Protein AF-A0A183C9L5-F1 (afdb_monomer)

Mean predicted aligned error: 11.11 Å

Sequence (267 aa):
MYAIRSLLRNFARQYLGGELELEFSPQDLQRMLLFSTLAERIRAGGAGIPAFYTPTGYATLIQEGGVPSKYSIMENGKIEISSKPKETRTFGSVHYVLEHAIRADYAIIKAWKADNVGNLVFRGTAANFNSPMCKAAKCTIVEVEELVEAGELEPEHIHVPSIYTHRIVYGGKNYRKPFEKLVIRDEYGNTTVDKQLVNNKKDDNGNGANVREVIARRAAMEFEDGIVVQCQRLNAAFQSLALNCSALNRAALNRLPPFGVTRGNLV

Foldseek 3Di:
DVVVVVVVVVVVVCQQLQVAFADPQVPPDAFDDRLVQLLVLLLCLLVVNFKDWDLPQPPHCQQCKFQQRGADNVDGPHRPDIGDHFDWDDDDNGIITMDGHAAEQEAEAEFAEDEPLAFTAHDDCSCRSRLSNLRRHVAYEYEYQYYHYPPPDDPVRGSHDSVSHHHYDHPDNPDDDDDPDDWDADPVGDIPVNVVVVPPDPDPPPDDDDVLLVVLLVVLVVDDPPDDDDCGNDDNVSPVSNVVNNVVVVVVVVPDDPPDPPPDDDD

Secondary structure (DSSP, 8-state):
-HHHHHHHHHHHHHHHTTSS-----STTSSTTS-HHHHHHHHHHHHHT--EEEESTTTTSHHHH---EEEE-SSSTT-EEEEPPP--EEEETTEEEEEEE---EEEEEEEEEEEETT--EE--GGGGTTHHHHHHSEEEEEEEEEEEE-TTSS-GGG-SB-GGG--EEEE--TT-----SS---B-TTS-BTTHHHHTTS---TTS----HHHHHHHHHHTTPPTT----TTSS-HHHHHHHHHHHHHHHHHHTTSPP-----PPP-

InterPro domains:
  IPR004165 Coenzyme A transferase family I [PF01144] (9-169)
  IPR004165 Coenzyme A transferase family I [PTHR13707] (10-230)
  IPR004165 Coenzyme A transferase family I [SM00882] (2-171)
  IPR037171 NagB/RpiA transferase-like [SSF100950] (7-174)

Solvent-accessible surface area (backbone atoms only — not comparable to full-atom values): 15638 Å² total; per-residue (Å²): 109,70,64,63,63,48,48,55,52,50,51,51,50,32,34,66,49,26,78,32,78,44,83,72,62,53,60,83,82,58,85,76,67,26,70,58,55,51,50,46,20,24,35,26,33,39,69,74,37,71,57,50,75,36,58,70,46,50,97,36,53,66,26,66,17,67,43,72,25,22,28,30,68,90,42,86,83,38,72,70,37,58,42,64,58,42,56,70,52,74,60,90,95,44,58,22,26,54,44,61,36,39,66,41,67,64,25,85,31,66,39,39,35,27,32,78,75,32,34,28,32,59,57,80,81,60,32,67,66,37,61,39,39,37,46,12,31,78,37,18,40,33,36,20,61,39,83,43,57,76,79,75,62,56,78,93,64,52,72,40,60,27,92,41,44,70,42,80,42,81,58,49,94,80,69,80,82,80,63,87,75,84,81,52,66,49,98,86,67,53,38,69,64,52,67,59,53,73,74,61,74,79,66,97,72,90,76,71,80,53,69,68,55,57,54,17,50,59,58,22,70,75,63,63,87,92,66,87,76,79,85,68,76,56,62,61,73,52,51,57,47,11,52,52,42,36,54,50,52,52,56,54,59,72,68,50,76,81,82,74,83,77,82,77,82,88,128

Organism: Globodera pallida (NCBI:txid36090)

Structure (mmCIF, N/CA/C/O backbone):
data_AF-A0A183C9L5-F1
#
_entry.id   AF-A0A183C9L5-F1
#
loop_
_atom_site.group_PDB
_atom_site.id
_atom_site.type_symbol
_atom_site.label_atom_id
_atom_site.label_alt_id
_atom_site.label_comp_id
_atom_site.label_asym_id
_atom_site.label_entity_id
_atom_site.label_seq_id
_atom_site.pdbx_PDB_ins_code
_atom_site.Cartn_x
_atom_site.Cartn_y
_atom_site.Cartn_z
_atom_site.occupancy
_atom_site.B_iso_or_equiv
_atom_site.auth_seq_id
_atom_site.auth_comp_id
_atom_site.auth_asym_id
_atom_site.auth_atom_id
_atom_site.pdbx_PDB_model_num
ATOM 1 N N . MET A 1 1 ? 17.038 14.963 12.026 1.00 44.28 1 MET A N 1
ATOM 2 C CA . MET A 1 1 ? 17.367 14.841 10.587 1.00 44.28 1 MET A CA 1
ATOM 3 C C . MET A 1 1 ? 18.446 13.784 10.302 1.00 44.28 1 MET A C 1
ATOM 5 O O . MET A 1 1 ? 18.346 13.114 9.286 1.00 44.28 1 MET A O 1
ATOM 9 N N . TYR A 1 2 ? 19.422 13.554 11.199 1.00 52.84 2 TYR A N 1
ATOM 10 C CA . TYR A 1 2 ? 20.449 12.502 11.043 1.00 52.84 2 TYR A CA 1
ATOM 11 C C . TYR A 1 2 ? 19.918 11.052 11.040 1.00 52.84 2 TYR A C 1
ATOM 13 O O . TYR A 1 2 ? 20.476 10.208 10.344 1.00 52.84 2 TYR A O 1
ATOM 21 N N . ALA A 1 3 ? 18.824 10.766 11.756 1.00 59.59 3 ALA A N 1
ATOM 22 C CA . ALA A 1 3 ? 18.324 9.400 11.953 1.00 59.59 3 ALA A CA 1
ATOM 23 C C . ALA A 1 3 ? 17.883 8.687 10.655 1.00 59.59 3 ALA A C 1
ATOM 25 O O . ALA A 1 3 ? 18.298 7.559 10.416 1.00 59.59 3 ALA A O 1
ATOM 26 N N . ILE A 1 4 ? 17.115 9.346 9.777 1.00 60.94 4 ILE A N 1
ATOM 27 C CA . ILE A 1 4 ? 16.535 8.697 8.580 1.00 60.94 4 ILE A CA 1
ATOM 28 C C . ILE A 1 4 ? 17.605 8.406 7.517 1.00 60.94 4 ILE A C 1
ATOM 30 O O . ILE A 1 4 ? 17.665 7.311 6.966 1.00 60.94 4 ILE A O 1
ATOM 34 N N . ARG A 1 5 ? 18.529 9.347 7.274 1.00 63.53 5 ARG A N 1
ATOM 35 C CA . ARG A 1 5 ? 19.663 9.108 6.359 1.00 63.53 5 ARG A CA 1
ATOM 36 C C . ARG A 1 5 ? 20.628 8.046 6.887 1.00 63.53 5 ARG A C 1
ATOM 38 O O . ARG A 1 5 ? 21.258 7.352 6.098 1.00 63.53 5 ARG A O 1
ATOM 45 N N . SER A 1 6 ? 20.767 7.935 8.209 1.00 70.94 6 SER A N 1
ATOM 46 C CA . SER A 1 6 ? 21.525 6.848 8.834 1.00 70.94 6 SER A CA 1
ATOM 47 C C . SER A 1 6 ? 20.854 5.493 8.592 1.00 70.94 6 SER A C 1
ATOM 49 O O . SER A 1 6 ? 21.527 4.543 8.209 1.00 70.94 6 SER A O 1
ATOM 51 N N . LEU A 1 7 ? 19.523 5.431 8.708 1.00 74.38 7 LEU A N 1
ATOM 52 C CA . LEU A 1 7 ? 18.745 4.215 8.471 1.00 74.38 7 LEU A CA 1
ATOM 53 C C . LEU A 1 7 ? 18.923 3.679 7.045 1.00 74.38 7 LEU A C 1
ATOM 55 O O . LEU A 1 7 ? 19.262 2.514 6.887 1.00 74.38 7 LEU A O 1
ATOM 59 N N . LEU A 1 8 ? 18.773 4.525 6.020 1.00 77.06 8 LEU A N 1
ATOM 60 C CA . LEU A 1 8 ? 18.942 4.103 4.620 1.00 77.06 8 LEU A CA 1
ATOM 61 C C . LEU A 1 8 ? 20.354 3.580 4.333 1.00 77.06 8 LEU A C 1
ATOM 63 O O . LEU A 1 8 ? 20.521 2.602 3.610 1.00 77.06 8 LEU A O 1
ATOM 67 N N . ARG A 1 9 ? 21.378 4.203 4.930 1.00 82.31 9 ARG A N 1
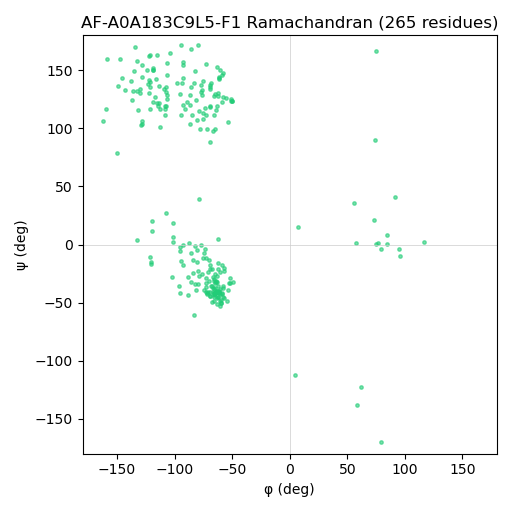ATOM 68 C CA . ARG A 1 9 ? 22.759 3.717 4.821 1.00 82.31 9 ARG A CA 1
ATOM 69 C C . ARG A 1 9 ? 22.946 2.369 5.502 1.00 82.31 9 ARG A C 1
ATOM 71 O O . ARG A 1 9 ? 23.604 1.507 4.936 1.00 82.31 9 ARG A O 1
ATOM 78 N N . ASN A 1 10 ? 22.360 2.179 6.681 1.00 88.56 10 ASN A N 1
ATOM 79 C CA . ASN A 1 10 ? 22.413 0.898 7.379 1.00 88.56 10 ASN A CA 1
ATOM 80 C C . ASN A 1 10 ? 21.676 -0.196 6.607 1.00 88.56 10 ASN A C 1
ATOM 82 O O . ASN A 1 10 ? 22.212 -1.286 6.469 1.00 88.56 10 ASN A O 1
ATOM 86 N N . PHE A 1 11 ? 20.510 0.114 6.044 1.00 87.06 11 PHE A N 1
ATOM 87 C CA . PHE A 1 11 ? 19.747 -0.807 5.210 1.00 87.06 11 PHE A CA 1
ATOM 88 C C . PHE A 1 11 ? 20.549 -1.254 3.981 1.00 87.06 11 PHE A C 1
ATOM 90 O O . PHE A 1 11 ? 20.723 -2.447 3.753 1.00 87.06 11 PHE A O 1
ATOM 97 N N . ALA A 1 12 ? 21.127 -0.300 3.242 1.00 87.69 12 ALA A N 1
ATOM 98 C CA . ALA A 1 12 ? 21.977 -0.605 2.093 1.00 87.69 12 ALA A CA 1
ATOM 99 C C . ALA A 1 12 ? 23.221 -1.413 2.494 1.00 87.69 12 ALA A C 1
ATOM 101 O O . ALA A 1 12 ? 23.577 -2.365 1.806 1.00 87.69 12 ALA A O 1
ATOM 102 N N . ARG A 1 13 ? 23.859 -1.072 3.623 1.00 91.44 13 ARG A N 1
ATOM 103 C CA . ARG A 1 13 ? 25.002 -1.821 4.168 1.00 91.44 13 ARG A CA 1
ATOM 104 C C . ARG A 1 13 ? 24.627 -3.273 4.465 1.00 91.44 13 ARG A C 1
ATOM 106 O O . ARG A 1 13 ? 25.374 -4.164 4.087 1.00 91.44 13 ARG A O 1
ATOM 113 N N . GLN A 1 14 ? 23.497 -3.505 5.131 1.00 91.50 14 GLN A N 1
ATOM 114 C CA . GLN A 1 14 ? 23.038 -4.847 5.499 1.00 91.50 14 GLN A CA 1
ATOM 115 C C . GLN A 1 14 ? 22.679 -5.684 4.274 1.00 91.50 14 GLN A C 1
ATOM 117 O O . GLN A 1 14 ? 23.083 -6.838 4.187 1.00 91.50 14 GLN A O 1
ATOM 122 N N . TYR A 1 15 ? 21.974 -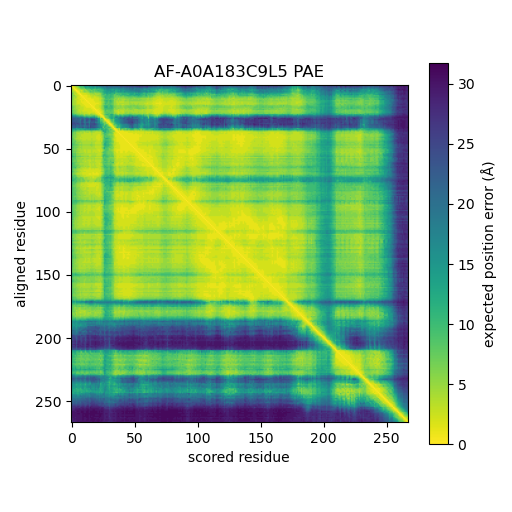5.091 3.311 1.00 90.44 15 TYR A N 1
ATOM 123 C CA . TYR A 1 15 ? 21.620 -5.761 2.065 1.00 90.44 15 TYR A CA 1
ATOM 124 C C . TYR A 1 15 ? 22.864 -6.139 1.246 1.00 90.44 15 TYR A C 1
ATOM 126 O O . TYR A 1 15 ? 23.046 -7.305 0.903 1.00 90.44 15 TYR A O 1
ATOM 134 N N . LEU A 1 16 ? 23.770 -5.184 0.999 1.00 89.19 16 LEU A N 1
ATOM 135 C CA . LEU A 1 16 ? 25.007 -5.436 0.248 1.00 89.19 16 LEU A CA 1
ATOM 136 C C . LEU A 1 16 ? 25.975 -6.370 0.989 1.00 89.19 16 LEU A C 1
ATOM 138 O O . LEU A 1 16 ? 26.749 -7.072 0.349 1.00 89.19 16 LEU A O 1
ATOM 142 N N . GLY A 1 17 ? 25.930 -6.382 2.324 1.00 89.94 17 GLY A N 1
ATOM 143 C CA . GLY A 1 17 ? 26.704 -7.294 3.168 1.00 89.94 17 GLY A CA 1
ATOM 144 C C . GLY A 1 17 ? 26.086 -8.686 3.339 1.00 89.94 17 GLY A C 1
ATOM 145 O O . GLY A 1 17 ? 26.663 -9.505 4.046 1.00 89.94 17 GLY A O 1
ATOM 146 N N . GLY A 1 18 ? 24.916 -8.956 2.749 1.00 90.56 18 GLY A N 1
ATOM 147 C CA . GLY A 1 18 ? 24.235 -10.252 2.846 1.00 90.56 18 GLY A CA 1
ATOM 148 C C . GLY A 1 18 ? 23.509 -10.524 4.172 1.00 90.56 18 GLY A C 1
ATOM 149 O O . GLY A 1 18 ? 22.910 -11.586 4.335 1.00 90.56 18 GLY A O 1
ATOM 150 N N . GLU A 1 19 ? 23.522 -9.572 5.113 1.00 91.56 19 GLU A N 1
ATOM 151 C CA . GLU A 1 19 ? 22.817 -9.655 6.405 1.00 91.56 19 GLU A CA 1
ATOM 152 C C . GLU A 1 19 ? 21.287 -9.585 6.237 1.00 91.56 19 GLU A C 1
ATOM 154 O O . GLU A 1 19 ? 20.546 -9.992 7.131 1.00 91.56 19 GLU A O 1
ATOM 159 N N . LEU A 1 20 ? 20.812 -9.044 5.111 1.00 92.06 20 LEU A N 1
ATOM 160 C CA . LEU A 1 20 ? 19.400 -8.799 4.838 1.00 92.06 20 LEU A CA 1
ATOM 161 C C . LEU A 1 20 ? 18.996 -9.353 3.468 1.00 92.06 20 LEU A C 1
ATOM 163 O O . LEU A 1 20 ? 19.623 -9.042 2.456 1.00 92.06 20 LEU A O 1
ATOM 167 N N . GLU A 1 21 ? 17.906 -10.117 3.444 1.00 89.75 21 GLU A N 1
ATOM 168 C CA . GLU A 1 21 ? 17.193 -10.463 2.215 1.00 89.75 21 GLU A CA 1
ATOM 169 C C . GLU A 1 21 ? 16.192 -9.360 1.863 1.00 89.75 21 GLU A C 1
ATOM 171 O O . GLU A 1 21 ? 15.459 -8.855 2.717 1.00 89.75 21 GLU A O 1
ATOM 176 N N . LEU A 1 22 ? 16.165 -8.992 0.588 1.00 86.38 22 LEU A N 1
ATOM 177 C CA . LEU A 1 22 ? 15.318 -7.959 0.034 1.00 86.38 22 LEU A CA 1
ATOM 178 C C . LEU A 1 22 ? 14.563 -8.509 -1.173 1.00 86.38 22 LEU A C 1
ATOM 180 O O . LEU A 1 22 ? 15.093 -8.627 -2.278 1.00 86.38 22 LEU A O 1
ATOM 184 N N . GLU A 1 23 ? 13.282 -8.811 -0.978 1.00 81.50 23 GLU A N 1
ATOM 185 C CA . GLU A 1 23 ? 12.381 -8.962 -2.112 1.00 81.50 23 GLU A CA 1
ATOM 186 C C . GLU A 1 23 ? 12.053 -7.568 -2.634 1.00 81.50 23 GLU A C 1
ATOM 188 O O . GLU A 1 23 ? 11.286 -6.806 -2.038 1.00 81.50 23 GLU A O 1
ATOM 193 N N . PHE A 1 24 ? 12.610 -7.246 -3.794 1.00 71.12 24 PHE A N 1
ATOM 194 C CA . PHE A 1 24 ? 12.164 -6.093 -4.546 1.00 71.12 24 PHE A CA 1
ATOM 195 C C . PHE A 1 24 ? 10.767 -6.368 -5.096 1.00 71.12 24 PHE A C 1
ATOM 197 O O . PHE A 1 24 ? 10.595 -6.848 -6.215 1.00 71.12 24 PHE A O 1
ATOM 204 N N . SER A 1 25 ? 9.743 -6.044 -4.307 1.00 58.09 25 SER A N 1
ATOM 205 C CA . SER A 1 25 ? 8.387 -5.958 -4.830 1.00 58.09 25 SER A CA 1
ATOM 206 C C . SER A 1 25 ? 8.323 -4.701 -5.686 1.00 58.09 25 SER A C 1
ATOM 208 O O . SER A 1 25 ? 8.198 -3.614 -5.137 1.00 58.09 25 SER A O 1
ATOM 210 N N . PRO A 1 26 ? 8.436 -4.851 -7.006 1.00 51.62 26 PRO A N 1
ATOM 211 C CA . PRO A 1 26 ? 8.866 -3.890 -8.015 1.00 51.62 26 PRO A CA 1
ATOM 212 C C . PRO A 1 26 ? 9.445 -2.490 -7.659 1.00 51.62 26 PRO A C 1
ATOM 214 O O . PRO A 1 26 ? 9.573 -1.660 -8.534 1.00 51.62 26 PRO A O 1
ATOM 217 N N . GLN A 1 27 ? 9.877 -2.143 -6.452 1.00 42.81 27 GLN A N 1
ATOM 218 C CA . GLN A 1 27 ? 10.094 -0.741 -6.075 1.00 42.81 27 GLN A CA 1
ATOM 219 C C . GLN A 1 27 ? 11.421 -0.158 -6.584 1.00 42.81 27 GLN A C 1
ATOM 221 O O . GLN A 1 27 ? 11.507 1.053 -6.796 1.00 42.81 27 GLN A O 1
ATOM 226 N N . ASP A 1 28 ? 12.407 -1.013 -6.872 1.00 42.72 28 ASP A N 1
ATOM 227 C CA . ASP A 1 28 ? 13.805 -0.583 -7.000 1.00 42.72 28 ASP A CA 1
ATOM 228 C C . ASP A 1 28 ? 14.472 -0.833 -8.356 1.00 42.72 28 ASP A C 1
ATOM 230 O O . ASP A 1 28 ? 15.677 -0.613 -8.466 1.00 42.72 28 ASP A O 1
ATOM 234 N N . LEU A 1 29 ? 13.735 -1.194 -9.419 1.00 43.88 29 LEU A N 1
ATOM 235 C CA . LEU A 1 29 ? 14.374 -1.322 -10.742 1.00 43.88 29 LEU A CA 1
ATOM 236 C C . LEU A 1 29 ? 13.836 -0.460 -11.885 1.00 43.88 29 LEU A C 1
ATOM 238 O O . LEU A 1 29 ? 14.535 -0.299 -12.881 1.00 43.88 29 LEU A O 1
ATOM 242 N N . GLN A 1 30 ? 12.697 0.221 -11.740 1.00 42.66 30 GLN A N 1
ATOM 243 C CA . GLN A 1 30 ? 12.391 1.352 -12.621 1.00 42.66 30 GLN A CA 1
ATOM 244 C C . GLN A 1 30 ? 11.341 2.263 -11.995 1.00 42.66 30 GLN A C 1
ATOM 246 O O . GLN A 1 30 ? 10.211 1.873 -11.721 1.00 42.66 30 GLN A O 1
ATOM 251 N N . ARG A 1 31 ? 11.747 3.501 -11.714 1.00 47.69 31 ARG A N 1
ATOM 252 C CA . ARG A 1 31 ? 10.968 4.485 -10.961 1.00 47.69 31 ARG A CA 1
ATOM 253 C C . ARG A 1 31 ? 9.539 4.620 -11.508 1.00 47.69 31 ARG A C 1
ATOM 255 O O . ARG A 1 31 ? 9.335 5.070 -12.630 1.00 47.69 31 ARG A O 1
ATOM 262 N N . MET A 1 32 ? 8.572 4.403 -10.613 1.00 48.34 32 MET A N 1
ATOM 263 C CA . MET A 1 32 ? 7.255 5.058 -10.626 1.00 48.34 32 MET A CA 1
ATOM 264 C C . MET A 1 32 ? 6.085 4.392 -11.379 1.00 48.34 32 MET A C 1
ATOM 266 O O . MET A 1 32 ? 5.246 5.068 -11.972 1.00 48.34 32 MET A O 1
ATOM 270 N N . LEU A 1 33 ? 5.959 3.067 -11.266 1.00 46.41 33 LEU A N 1
ATOM 271 C CA . LEU A 1 33 ? 4.708 2.330 -11.547 1.00 46.41 33 LEU A CA 1
ATOM 272 C C . LEU A 1 33 ? 4.336 1.301 -10.457 1.00 46.41 33 LEU A C 1
ATOM 274 O O . LEU A 1 33 ? 3.369 0.559 -10.584 1.00 46.41 33 LEU A O 1
ATOM 278 N N . LEU A 1 34 ? 5.115 1.247 -9.375 1.00 53.97 34 LEU A N 1
ATOM 279 C CA . LEU A 1 34 ? 5.363 -0.009 -8.662 1.00 53.97 34 LEU A CA 1
ATOM 280 C C . LEU A 1 34 ? 4.910 0.015 -7.189 1.00 53.97 34 LEU A C 1
ATOM 282 O O . LEU A 1 34 ? 4.683 -1.038 -6.595 1.00 53.97 34 LEU A O 1
ATOM 286 N N . PHE A 1 35 ? 4.639 1.208 -6.641 1.00 60.03 35 PHE A N 1
ATOM 287 C CA . PHE A 1 35 ? 3.876 1.364 -5.393 1.00 60.03 35 PHE A CA 1
ATOM 288 C C . PHE A 1 35 ? 2.487 0.722 -5.503 1.00 60.03 35 PHE A C 1
ATOM 290 O O . PHE A 1 35 ? 1.999 0.129 -4.543 1.00 60.03 35 PHE A O 1
ATOM 297 N N . SER A 1 36 ? 1.878 0.809 -6.687 1.00 68.25 36 SER A N 1
ATOM 298 C CA . SER A 1 36 ? 0.546 0.279 -6.958 1.00 68.25 36 SER A CA 1
ATOM 299 C C . SER A 1 36 ? 0.502 -1.245 -6.867 1.00 68.25 36 SER A C 1
ATOM 301 O O . SER A 1 36 ? -0.451 -1.779 -6.315 1.00 68.25 36 SER A O 1
ATOM 303 N N . THR A 1 37 ? 1.540 -1.956 -7.325 1.00 84.94 37 THR A N 1
ATOM 304 C CA . THR A 1 37 ? 1.562 -3.425 -7.264 1.00 84.94 37 THR A CA 1
ATOM 305 C C . THR A 1 37 ? 1.690 -3.931 -5.831 1.00 84.94 37 THR A C 1
ATOM 307 O O . THR A 1 37 ? 0.940 -4.819 -5.447 1.00 84.94 37 THR A O 1
ATOM 310 N N . LEU A 1 38 ? 2.576 -3.356 -5.006 1.00 89.56 38 LEU A N 1
ATOM 311 C CA . LEU A 1 38 ? 2.667 -3.741 -3.591 1.00 89.56 38 LEU A CA 1
ATOM 312 C C . LEU A 1 38 ? 1.356 -3.444 -2.847 1.00 89.56 38 LEU A C 1
ATOM 314 O O . LEU A 1 38 ? 0.860 -4.293 -2.109 1.00 89.56 38 LEU A O 1
ATOM 318 N N . ALA A 1 39 ? 0.778 -2.259 -3.068 1.00 90.75 39 ALA A N 1
ATOM 319 C CA . ALA A 1 39 ? -0.504 -1.891 -2.474 1.00 90.75 39 ALA A CA 1
ATOM 320 C C . ALA A 1 39 ? -1.617 -2.867 -2.884 1.00 90.75 39 ALA A C 1
ATOM 322 O O . ALA A 1 39 ? -2.396 -3.293 -2.032 1.00 90.75 39 ALA A O 1
ATOM 323 N N . GLU A 1 40 ? -1.651 -3.277 -4.154 1.00 94.44 40 GLU A N 1
ATOM 324 C CA . GLU A 1 40 ? -2.650 -4.211 -4.669 1.00 94.44 40 GLU A CA 1
ATOM 325 C C . GLU A 1 40 ? -2.419 -5.646 -4.178 1.00 94.44 40 GLU A C 1
ATOM 327 O O . GLU A 1 40 ? -3.383 -6.312 -3.818 1.00 94.44 40 GLU A O 1
ATOM 332 N N . ARG A 1 41 ? -1.166 -6.108 -4.038 1.00 95.25 41 ARG A N 1
ATOM 333 C CA . ARG A 1 41 ? -0.843 -7.398 -3.394 1.00 95.25 41 ARG A CA 1
ATOM 334 C C . ARG A 1 41 ? -1.374 -7.451 -1.963 1.00 95.25 41 ARG A C 1
ATOM 336 O O . ARG A 1 41 ? -1.991 -8.442 -1.577 1.00 95.25 41 ARG A O 1
ATOM 343 N N . ILE A 1 42 ? -1.181 -6.383 -1.190 1.00 95.81 42 ILE A N 1
ATOM 344 C CA . ILE A 1 42 ? -1.704 -6.275 0.180 1.00 95.81 42 ILE A CA 1
ATOM 345 C C . ILE A 1 42 ? -3.239 -6.232 0.157 1.00 95.81 42 ILE A C 1
ATOM 347 O O . ILE A 1 42 ? -3.894 -6.995 0.867 1.00 95.81 42 ILE A O 1
ATOM 351 N N . ARG A 1 43 ? -3.839 -5.390 -0.697 1.00 96.62 43 ARG A N 1
ATOM 352 C CA . ARG A 1 43 ? -5.301 -5.290 -0.835 1.00 96.62 43 ARG A CA 1
ATOM 353 C C . ARG A 1 43 ? -5.927 -6.639 -1.192 1.00 96.62 43 ARG A C 1
ATOM 355 O O . ARG A 1 43 ? -6.909 -7.032 -0.566 1.00 96.62 43 ARG A O 1
ATOM 362 N N . ALA A 1 44 ? -5.351 -7.353 -2.156 1.00 97.44 44 ALA A N 1
ATOM 363 C CA . ALA A 1 44 ? -5.782 -8.676 -2.587 1.00 97.44 44 ALA A CA 1
ATOM 364 C C . ALA A 1 44 ? -5.755 -9.679 -1.421 1.00 97.44 44 ALA A C 1
ATOM 366 O O . ALA A 1 44 ? -6.737 -10.389 -1.202 1.00 97.44 44 ALA A O 1
ATOM 367 N N . GLY A 1 45 ? -4.703 -9.651 -0.594 1.00 97.44 45 GLY A N 1
ATOM 368 C CA . GLY A 1 45 ? -4.592 -10.496 0.602 1.00 97.44 45 GLY A CA 1
ATOM 369 C C . GLY A 1 45 ? -5.622 -10.192 1.690 1.00 97.44 45 GLY A C 1
ATOM 370 O O . GLY A 1 45 ? -6.045 -11.099 2.413 1.00 97.44 45 GLY A O 1
ATOM 371 N N . GLY A 1 46 ? -6.070 -8.939 1.794 1.00 95.88 46 GLY A N 1
ATOM 372 C CA . GLY A 1 46 ? -7.190 -8.560 2.658 1.00 95.88 46 GLY A CA 1
ATOM 373 C C . GLY A 1 46 ? -8.568 -8.889 2.080 1.00 95.88 46 GLY A C 1
ATOM 374 O O . GLY A 1 46 ? -9.502 -9.130 2.835 1.00 95.88 46 GLY A O 1
ATOM 375 N N . ALA A 1 47 ? -8.687 -8.943 0.752 1.00 97.25 47 ALA A N 1
ATOM 376 C CA . ALA A 1 47 ? -9.935 -9.213 0.037 1.00 97.25 47 ALA A CA 1
ATOM 377 C C . ALA A 1 47 ? -10.164 -10.701 -0.296 1.00 97.25 47 ALA A C 1
ATOM 379 O O . ALA A 1 47 ? -11.168 -11.030 -0.920 1.00 97.25 47 ALA A O 1
ATOM 380 N N . GLY A 1 48 ? -9.240 -11.596 0.070 1.00 96.31 48 GLY A N 1
ATOM 381 C CA . GLY A 1 48 ? -9.335 -13.023 -0.260 1.00 96.31 48 GLY A CA 1
ATOM 382 C C . GLY A 1 48 ? -9.061 -13.346 -1.734 1.00 96.31 48 GLY A C 1
ATOM 383 O O . GLY A 1 48 ? -9.471 -14.397 -2.218 1.00 96.31 48 GLY A O 1
ATOM 384 N N . ILE A 1 49 ? -8.371 -12.460 -2.455 1.00 98.19 49 ILE A N 1
ATOM 385 C CA . ILE A 1 49 ? -7.962 -12.667 -3.848 1.00 98.19 49 ILE A CA 1
ATOM 386 C C . ILE A 1 49 ? -6.538 -13.236 -3.826 1.00 98.19 49 ILE A C 1
ATOM 388 O O . ILE A 1 49 ? -5.626 -12.512 -3.441 1.00 98.19 49 ILE A O 1
ATOM 392 N N . PRO A 1 50 ? -6.299 -14.503 -4.209 1.00 97.62 50 PRO A N 1
ATOM 393 C CA . PRO A 1 50 ? -4.984 -15.132 -4.042 1.00 97.62 50 PRO A CA 1
ATOM 394 C C . PRO A 1 50 ? -3.920 -14.600 -5.013 1.00 97.62 50 PRO A C 1
ATOM 396 O O . PRO A 1 50 ? -2.730 -14.596 -4.688 1.00 97.62 50 PRO A O 1
ATOM 399 N N . ALA A 1 51 ? -4.333 -14.152 -6.199 1.00 97.50 51 ALA A N 1
ATOM 400 C CA . ALA A 1 51 ? -3.460 -13.564 -7.206 1.00 97.50 51 ALA A CA 1
ATOM 401 C C . ALA A 1 51 ? -4.256 -12.694 -8.190 1.00 97.50 51 ALA A C 1
ATOM 403 O O . ALA A 1 51 ? -5.470 -12.857 -8.330 1.00 97.50 51 ALA A O 1
ATOM 404 N N . PHE A 1 52 ? -3.572 -11.783 -8.878 1.00 96.94 52 PHE A N 1
ATOM 405 C CA . PHE A 1 52 ? -4.139 -10.924 -9.919 1.00 96.94 52 PHE A CA 1
ATOM 406 C C . PHE A 1 52 ? -3.097 -10.628 -11.005 1.00 96.94 52 PHE A C 1
ATOM 408 O O . PHE A 1 52 ? -1.897 -10.739 -10.770 1.00 96.94 52 PHE A O 1
ATOM 415 N N . TYR A 1 53 ? -3.551 -10.233 -12.194 1.00 96.00 53 TYR A N 1
ATOM 416 C CA . TYR A 1 53 ? -2.672 -9.830 -13.293 1.00 96.00 53 TYR A CA 1
ATOM 417 C C . TYR A 1 53 ? -2.534 -8.306 -13.359 1.00 96.00 53 TYR A C 1
ATOM 419 O O . TYR A 1 53 ? -3.517 -7.579 -13.225 1.00 96.00 53 TYR A O 1
ATOM 427 N N . THR A 1 54 ? -1.321 -7.817 -13.616 1.00 93.50 54 THR A N 1
ATOM 428 C CA . THR A 1 54 ? -1.019 -6.389 -13.798 1.00 93.50 54 THR A CA 1
ATOM 429 C C . THR A 1 54 ? -0.055 -6.187 -14.972 1.00 93.50 54 THR A C 1
ATOM 431 O O . THR A 1 54 ? 0.857 -6.993 -15.137 1.00 93.50 54 THR A O 1
ATOM 434 N N . PRO A 1 55 ? -0.212 -5.149 -15.816 1.00 91.38 55 PRO A N 1
ATOM 435 C CA . PRO A 1 55 ? 0.745 -4.888 -16.900 1.00 91.38 55 PRO A CA 1
ATOM 436 C C . PRO A 1 55 ? 2.100 -4.410 -16.352 1.00 91.38 55 PRO A C 1
ATOM 438 O O . PRO A 1 55 ? 3.127 -4.423 -17.027 1.00 91.38 55 PRO A O 1
ATOM 441 N N . THR A 1 56 ? 2.098 -3.972 -15.097 1.00 87.06 56 THR A N 1
ATOM 442 C CA . THR A 1 56 ? 3.242 -3.454 -14.374 1.00 87.06 56 THR A CA 1
ATOM 443 C C . THR A 1 56 ? 4.327 -4.521 -14.189 1.00 87.06 56 THR A C 1
ATOM 445 O O . THR A 1 56 ? 4.113 -5.521 -13.512 1.00 87.06 56 THR A O 1
ATOM 448 N N . GLY A 1 57 ? 5.521 -4.267 -14.731 1.00 83.25 57 GLY A N 1
ATOM 449 C CA . GLY A 1 57 ? 6.687 -5.150 -14.605 1.00 83.25 57 GLY A CA 1
ATOM 450 C C . GLY A 1 57 ? 6.883 -6.128 -15.768 1.00 83.25 57 GLY A C 1
ATOM 451 O O . GLY A 1 57 ? 7.906 -6.811 -15.788 1.00 83.25 57 GLY A O 1
ATOM 452 N N . TYR A 1 58 ? 5.971 -6.174 -16.747 1.00 90.88 58 TYR A N 1
ATOM 453 C CA . TYR A 1 58 ? 6.165 -6.953 -17.975 1.00 90.88 58 TYR A CA 1
ATOM 454 C C . TYR A 1 58 ? 7.386 -6.460 -18.768 1.00 90.88 58 TYR A C 1
ATOM 456 O O . TYR A 1 58 ? 7.616 -5.252 -18.835 1.00 90.88 58 TYR A O 1
ATOM 464 N N . ALA A 1 59 ? 8.142 -7.383 -19.374 1.00 89.31 59 ALA A N 1
ATOM 465 C CA . ALA A 1 59 ? 9.382 -7.111 -20.109 1.00 89.31 59 ALA A CA 1
ATOM 466 C C . ALA A 1 59 ? 10.446 -6.369 -19.272 1.00 89.31 59 ALA A C 1
ATOM 468 O O . ALA A 1 59 ? 11.167 -5.500 -19.762 1.00 89.31 59 ALA A O 1
ATOM 469 N N . THR A 1 60 ? 10.514 -6.691 -17.977 1.00 87.38 60 THR A N 1
ATOM 470 C CA . THR A 1 60 ? 11.550 -6.211 -17.052 1.00 87.38 60 THR A CA 1
ATOM 471 C C . THR A 1 60 ? 12.072 -7.370 -16.203 1.00 87.38 60 THR A C 1
ATOM 473 O O . THR A 1 60 ? 11.424 -8.417 -16.123 1.00 87.38 60 THR A O 1
ATOM 476 N N . LEU A 1 61 ? 13.161 -7.157 -15.451 1.00 86.00 61 LEU A N 1
ATOM 477 C CA . LEU A 1 61 ? 13.681 -8.151 -14.495 1.00 86.00 61 LEU A CA 1
ATOM 478 C C . LEU A 1 61 ? 12.670 -8.561 -13.408 1.00 86.00 61 LEU A C 1
ATOM 480 O O . LEU A 1 61 ? 12.832 -9.592 -12.762 1.00 86.00 61 LEU A O 1
ATOM 484 N N . ILE A 1 62 ? 11.609 -7.778 -13.191 1.00 85.50 62 ILE A N 1
ATOM 485 C CA . ILE A 1 62 ? 10.523 -8.162 -12.280 1.00 85.50 62 ILE A CA 1
ATOM 486 C C . ILE A 1 62 ? 9.753 -9.372 -12.814 1.00 85.50 62 ILE A C 1
ATOM 488 O O . ILE A 1 62 ? 9.334 -10.222 -12.031 1.00 85.50 62 ILE A O 1
ATOM 492 N N . GLN A 1 63 ? 9.563 -9.442 -14.131 1.00 90.25 63 GLN A N 1
ATOM 493 C CA . GLN A 1 63 ? 8.896 -10.548 -14.808 1.00 90.25 63 GLN A CA 1
ATOM 494 C C . GLN A 1 63 ? 9.879 -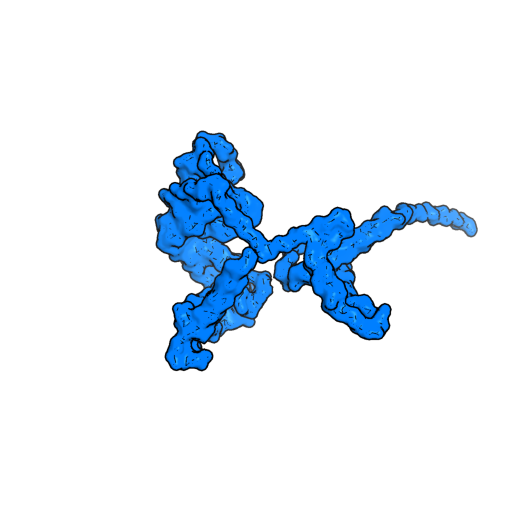11.659 -15.179 1.00 90.25 63 GLN A C 1
ATOM 496 O O . GLN A 1 63 ? 9.564 -12.830 -14.985 1.00 90.25 63 GLN A O 1
ATOM 501 N N . GLU A 1 64 ? 11.054 -11.308 -15.697 1.00 90.19 64 GLU A N 1
ATOM 502 C CA . GLU A 1 64 ? 12.075 -12.276 -16.121 1.00 90.19 64 GLU A CA 1
ATOM 503 C C . GLU A 1 64 ? 12.750 -12.981 -14.935 1.00 90.19 64 GLU A C 1
ATOM 505 O O . GLU A 1 64 ? 13.245 -14.098 -15.073 1.00 90.19 64 GLU A O 1
ATOM 510 N N . GLY A 1 65 ? 12.730 -12.362 -13.752 1.00 88.12 65 GLY A N 1
ATOM 511 C CA . GLY A 1 65 ? 13.477 -12.830 -12.592 1.00 88.12 65 GLY A CA 1
ATOM 512 C C . GLY A 1 65 ? 14.954 -12.435 -12.657 1.00 88.12 65 GLY A C 1
ATOM 513 O O . GLY A 1 65 ? 15.377 -11.619 -13.474 1.00 88.12 65 GLY A O 1
ATOM 514 N N . GLY A 1 66 ? 15.753 -13.000 -11.754 1.00 86.62 66 GLY A N 1
ATOM 515 C CA . GLY A 1 66 ? 17.199 -12.770 -11.707 1.00 86.62 66 GLY A CA 1
ATOM 516 C C . GLY A 1 66 ? 17.633 -11.515 -10.943 1.00 86.62 66 GLY A C 1
ATOM 517 O O . GLY A 1 66 ? 18.832 -11.275 -10.812 1.00 86.62 66 GLY A O 1
ATOM 518 N N . VAL A 1 67 ? 16.700 -10.737 -10.383 1.00 87.69 67 VAL A N 1
ATOM 519 C CA . VAL A 1 67 ? 17.046 -9.616 -9.495 1.00 87.69 67 VAL A CA 1
ATOM 520 C C . VAL A 1 67 ? 17.689 -10.189 -8.229 1.00 87.69 67 VAL A C 1
ATOM 522 O O . VAL A 1 67 ? 17.088 -11.075 -7.620 1.00 87.69 67 VAL A O 1
ATOM 525 N N . PRO A 1 68 ? 18.877 -9.724 -7.803 1.00 89.50 68 PRO A N 1
ATOM 526 C CA . PRO A 1 68 ? 19.472 -10.170 -6.549 1.00 89.50 68 PRO A CA 1
ATOM 527 C C . PRO A 1 68 ? 18.521 -9.863 -5.392 1.00 89.50 68 PRO A C 1
ATOM 529 O O . PRO A 1 68 ? 18.116 -8.721 -5.221 1.00 89.50 68 PRO A O 1
ATOM 532 N N . SER A 1 69 ? 18.134 -10.878 -4.629 1.00 89.44 69 SER A N 1
ATOM 533 C CA . SER A 1 69 ? 17.344 -10.716 -3.406 1.00 89.44 69 SER A CA 1
ATOM 534 C C . SER A 1 69 ? 18.213 -10.839 -2.164 1.00 89.44 69 SER A C 1
ATOM 536 O O . SER A 1 69 ? 17.923 -10.219 -1.150 1.00 89.44 69 SER A O 1
ATOM 538 N N . LYS A 1 70 ? 19.314 -11.589 -2.231 1.00 91.56 70 LYS A N 1
ATOM 539 C CA . LYS A 1 70 ? 20.261 -11.708 -1.122 1.00 91.56 70 LYS A CA 1
ATOM 540 C C . LYS A 1 70 ? 21.674 -11.930 -1.645 1.00 91.56 70 LYS A C 1
ATOM 542 O O . LYS A 1 70 ? 21.876 -12.744 -2.549 1.00 91.56 70 LYS A O 1
ATOM 547 N N . TYR A 1 71 ? 22.638 -11.229 -1.059 1.00 92.62 71 TYR A N 1
ATOM 548 C CA . TYR A 1 71 ? 24.063 -11.467 -1.284 1.00 92.62 71 TYR A CA 1
ATOM 549 C C . TYR A 1 71 ? 24.629 -12.441 -0.245 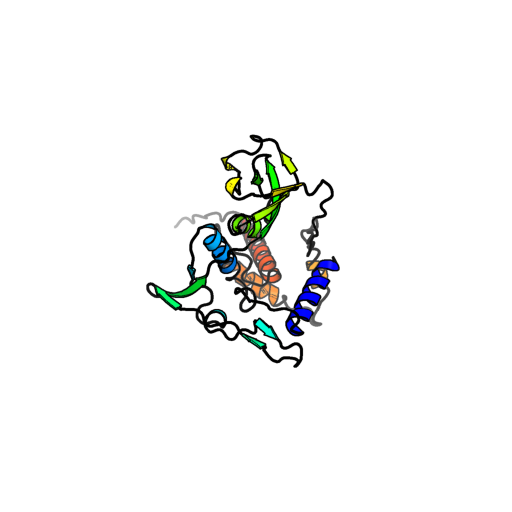1.00 92.62 71 TYR A C 1
ATOM 551 O O . TYR A 1 71 ? 24.109 -12.549 0.862 1.00 92.62 71 TYR A O 1
ATOM 559 N N . SER A 1 72 ? 25.706 -13.136 -0.602 1.00 92.75 72 SER A N 1
ATOM 560 C CA . SER A 1 72 ? 26.446 -13.996 0.317 1.00 92.75 72 SER A CA 1
ATOM 561 C C . SER A 1 72 ? 27.180 -13.162 1.363 1.00 92.75 72 SER A C 1
ATOM 563 O O . SER A 1 72 ? 27.882 -12.207 1.033 1.00 92.75 72 SER A O 1
ATOM 565 N N . ILE A 1 73 ? 27.078 -13.580 2.625 1.00 90.94 73 ILE A N 1
ATOM 566 C CA . ILE A 1 73 ? 27.845 -12.999 3.738 1.00 90.94 73 ILE A CA 1
ATOM 567 C C . ILE A 1 73 ? 29.338 -13.362 3.625 1.00 90.94 73 ILE A C 1
ATOM 569 O O . ILE A 1 73 ? 30.205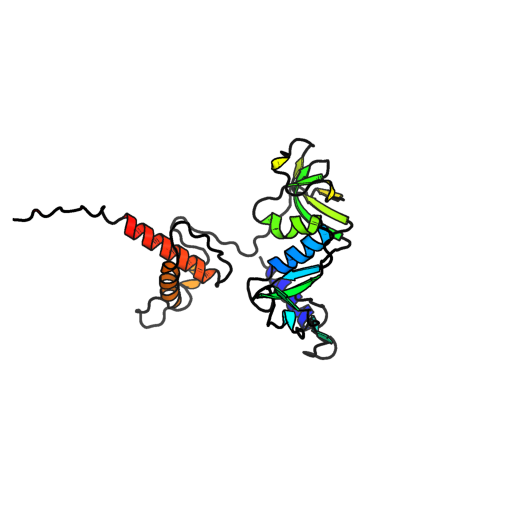 -12.600 4.042 1.00 90.94 73 ILE A O 1
ATOM 573 N N . MET A 1 74 ? 29.646 -14.535 3.062 1.00 88.94 74 MET A N 1
ATOM 574 C CA . MET A 1 74 ? 31.005 -15.096 3.032 1.00 88.94 74 MET A CA 1
ATOM 575 C C . MET A 1 74 ? 31.816 -14.634 1.816 1.00 88.94 74 MET A C 1
ATOM 577 O O . MET A 1 74 ? 33.042 -14.578 1.869 1.00 88.94 74 MET A O 1
ATOM 581 N N . GLU A 1 75 ? 31.141 -14.317 0.711 1.00 89.50 75 GLU A N 1
ATOM 582 C CA . GLU A 1 75 ? 31.764 -13.956 -0.562 1.00 89.50 75 GLU A CA 1
ATOM 583 C C . GLU A 1 75 ? 31.173 -12.640 -1.067 1.00 89.50 75 GLU A C 1
ATOM 585 O O . GLU A 1 75 ? 30.042 -12.590 -1.554 1.00 89.50 75 GLU A O 1
ATOM 590 N N . ASN A 1 76 ? 31.957 -11.566 -0.961 1.00 86.31 76 ASN A N 1
ATOM 591 C CA . ASN A 1 76 ? 31.505 -10.226 -1.314 1.00 86.31 76 ASN A CA 1
ATOM 592 C C . ASN A 1 76 ? 31.035 -10.150 -2.778 1.00 86.31 76 ASN A C 1
ATOM 594 O O . ASN A 1 76 ? 31.765 -10.514 -3.699 1.00 86.31 76 ASN A O 1
ATOM 598 N N . GLY A 1 77 ? 29.819 -9.644 -2.987 1.00 84.88 77 GLY A N 1
ATOM 599 C CA . GLY A 1 77 ? 29.224 -9.453 -4.311 1.00 84.88 77 GLY A CA 1
ATOM 600 C C . GLY A 1 77 ? 28.643 -10.714 -4.961 1.00 84.88 77 GLY A C 1
ATOM 601 O O . GLY A 1 77 ? 28.020 -10.604 -6.018 1.00 84.88 77 GLY A O 1
ATOM 602 N N . LYS A 1 78 ? 28.776 -11.896 -4.345 1.00 92.88 78 LYS A N 1
ATOM 603 C CA . LYS A 1 78 ? 28.127 -13.118 -4.835 1.00 92.88 78 LYS A CA 1
ATOM 604 C C . LYS A 1 78 ? 26.646 -13.114 -4.482 1.00 92.88 78 LYS A C 1
ATOM 606 O O . LYS A 1 78 ? 26.278 -12.877 -3.336 1.00 92.88 78 LYS A O 1
ATOM 611 N N . ILE A 1 79 ? 25.800 -13.402 -5.465 1.00 92.25 79 ILE A N 1
ATOM 612 C CA . ILE A 1 79 ? 24.351 -13.506 -5.279 1.00 92.25 79 ILE A CA 1
ATOM 613 C C . ILE A 1 79 ? 24.032 -14.898 -4.722 1.00 92.25 79 ILE A C 1
ATOM 615 O O . ILE A 1 79 ? 24.428 -15.906 -5.304 1.00 92.25 79 ILE A O 1
ATOM 619 N N . GLU A 1 80 ? 23.340 -14.943 -3.587 1.00 93.19 80 GLU A N 1
ATOM 620 C CA . GLU A 1 80 ? 22.896 -16.173 -2.920 1.00 93.19 80 GLU A CA 1
ATOM 621 C C . GLU A 1 80 ? 21.459 -16.521 -3.320 1.00 93.19 80 GLU A C 1
ATOM 623 O O . GLU A 1 80 ? 21.149 -17.677 -3.598 1.00 93.19 80 GLU A O 1
ATOM 628 N N . ILE A 1 81 ? 20.586 -15.509 -3.389 1.00 92.19 81 ILE A N 1
ATOM 629 C CA . ILE A 1 81 ? 19.177 -15.666 -3.763 1.00 92.19 81 ILE A CA 1
ATOM 630 C C . ILE A 1 81 ? 18.840 -14.650 -4.847 1.00 92.19 81 ILE A C 1
ATOM 632 O O . ILE A 1 81 ? 19.149 -13.464 -4.712 1.00 92.19 81 ILE A O 1
ATOM 636 N N . SER A 1 82 ? 18.162 -15.114 -5.893 1.00 90.75 82 SER A N 1
ATOM 637 C CA . SER A 1 82 ? 17.625 -14.287 -6.973 1.00 90.75 82 SER A CA 1
ATOM 638 C C . SER A 1 82 ? 16.107 -14.411 -7.053 1.00 90.75 82 SER A C 1
ATOM 640 O O . SER A 1 82 ? 15.538 -15.461 -6.740 1.00 90.75 82 SER A O 1
ATOM 642 N N . SER A 1 83 ? 15.452 -13.353 -7.531 1.00 89.81 83 SER A N 1
ATOM 643 C CA . SER A 1 83 ? 14.019 -13.357 -7.795 1.00 89.81 83 SER A CA 1
ATOM 644 C C . SER A 1 83 ? 13.654 -14.397 -8.855 1.00 89.81 83 SER A C 1
ATOM 646 O O . SER A 1 83 ? 14.391 -14.639 -9.816 1.00 89.81 83 SER A O 1
ATOM 648 N N . LYS A 1 84 ? 12.490 -15.022 -8.679 1.00 91.62 84 LYS A N 1
ATOM 649 C CA . LYS A 1 84 ? 11.946 -15.988 -9.637 1.00 91.62 84 LYS A CA 1
ATOM 650 C C . LYS A 1 84 ? 11.230 -15.258 -10.779 1.00 91.62 84 LYS A C 1
ATOM 652 O O . LYS A 1 84 ? 10.658 -14.193 -10.529 1.00 91.62 84 LYS A O 1
ATOM 657 N N . PRO A 1 85 ? 11.214 -15.827 -11.997 1.00 93.75 85 PRO A N 1
ATOM 658 C CA . PRO A 1 85 ? 10.351 -15.332 -13.059 1.00 93.75 85 PRO A CA 1
ATOM 659 C C . PRO A 1 85 ? 8.884 -15.419 -12.638 1.00 93.75 85 PRO A C 1
ATOM 661 O O . PRO A 1 85 ? 8.490 -16.304 -11.871 1.00 93.75 85 PRO A O 1
ATOM 664 N N . LYS A 1 86 ? 8.072 -14.510 -13.168 1.00 93.62 86 LYS A N 1
ATOM 665 C CA . LYS A 1 86 ? 6.632 -14.455 -12.912 1.00 93.62 86 LYS A CA 1
ATOM 666 C C . LYS A 1 86 ? 5.856 -14.931 -14.130 1.00 93.62 86 LYS A C 1
ATOM 668 O O . LYS A 1 86 ? 6.260 -14.706 -15.271 1.00 93.62 86 LYS A O 1
ATOM 673 N N . GLU A 1 87 ? 4.724 -15.581 -13.878 1.00 97.31 87 GLU A N 1
ATOM 674 C CA . GLU A 1 87 ? 3.818 -16.010 -14.940 1.00 97.31 87 GLU A CA 1
ATOM 675 C C . GLU A 1 87 ? 3.294 -14.794 -15.708 1.00 97.31 87 GLU A C 1
ATOM 677 O O . GLU A 1 87 ? 3.031 -13.739 -15.124 1.00 97.31 87 GLU A O 1
ATOM 682 N N . THR A 1 88 ? 3.127 -14.942 -17.020 1.00 97.12 88 THR A N 1
ATOM 683 C CA . THR A 1 88 ? 2.549 -13.899 -17.862 1.00 97.12 88 THR A CA 1
ATOM 684 C C . THR A 1 88 ? 1.341 -14.402 -18.622 1.00 97.12 88 THR A C 1
ATOM 686 O O . THR A 1 88 ? 1.232 -15.582 -18.958 1.00 97.12 88 THR A O 1
ATOM 689 N N . ARG A 1 89 ? 0.419 -13.484 -18.903 1.00 97.94 89 ARG A N 1
ATOM 690 C CA . ARG A 1 89 ? -0.750 -13.754 -19.734 1.00 97.94 89 ARG A CA 1
ATOM 691 C C . ARG A 1 89 ? -1.113 -12.530 -20.553 1.00 97.94 89 ARG A C 1
ATOM 693 O O . ARG A 1 89 ? -1.012 -11.402 -20.075 1.00 97.94 89 ARG A O 1
ATOM 700 N N . THR A 1 90 ? -1.559 -12.762 -21.779 1.00 97.75 90 THR A N 1
ATOM 701 C CA . THR A 1 90 ? -2.050 -11.704 -22.662 1.00 97.75 90 THR A CA 1
ATOM 702 C C . THR A 1 90 ? -3.565 -11.608 -22.560 1.00 97.75 90 THR A C 1
ATOM 704 O O . THR A 1 90 ? -4.264 -12.611 -22.703 1.00 97.75 90 THR A O 1
ATOM 707 N N . PHE A 1 91 ? -4.068 -10.394 -22.349 1.00 97.06 91 PHE A N 1
ATOM 708 C CA . PHE A 1 91 ? -5.488 -10.073 -22.446 1.00 97.06 91 PHE A CA 1
ATOM 709 C C . PHE A 1 91 ? -5.654 -8.976 -23.502 1.00 97.06 91 PHE A C 1
ATOM 711 O O . PHE A 1 91 ? -5.110 -7.879 -23.365 1.00 97.06 91 PHE A O 1
ATOM 718 N N . GLY A 1 92 ? -6.364 -9.282 -24.591 1.00 96.00 92 GLY A N 1
ATOM 719 C CA . GLY A 1 92 ? -6.414 -8.404 -25.763 1.00 96.00 92 GLY A CA 1
ATOM 720 C C . GLY A 1 92 ? -5.025 -8.231 -26.387 1.00 96.00 92 GLY A C 1
ATOM 721 O O . GLY A 1 92 ? -4.383 -9.213 -26.744 1.00 96.00 92 GLY A O 1
ATOM 722 N N . SER A 1 93 ? -4.557 -6.987 -26.497 1.00 95.31 93 SER A N 1
ATOM 723 C CA . SER A 1 93 ? -3.230 -6.640 -27.027 1.00 95.31 93 SER A CA 1
ATOM 724 C C . SER A 1 93 ? -2.196 -6.312 -25.943 1.00 95.31 93 SER A C 1
ATOM 726 O O . SER A 1 93 ? -1.113 -5.829 -26.264 1.00 95.31 93 SER A O 1
ATOM 728 N N . VAL A 1 94 ? -2.533 -6.498 -24.662 1.00 95.44 94 VAL A N 1
ATOM 729 C CA . VAL A 1 94 ? -1.680 -6.105 -23.533 1.00 95.44 94 VAL A CA 1
ATOM 730 C C . VAL A 1 94 ? -1.197 -7.346 -22.792 1.00 95.44 94 VAL A C 1
ATOM 732 O O . VAL A 1 94 ? -1.960 -8.279 -22.532 1.00 95.44 94 VAL A O 1
ATOM 735 N N . HIS A 1 95 ? 0.089 -7.350 -22.453 1.00 95.38 95 HIS A N 1
ATOM 736 C CA . HIS A 1 95 ? 0.717 -8.400 -21.664 1.00 95.38 95 HIS A CA 1
ATOM 737 C C . HIS A 1 95 ? 0.707 -8.039 -20.183 1.00 95.38 95 HIS A C 1
ATOM 739 O O . HIS A 1 95 ? 0.964 -6.895 -19.805 1.00 95.38 95 HIS A O 1
ATOM 745 N N . TYR A 1 96 ? 0.433 -9.035 -19.350 1.00 94.81 96 TYR A N 1
ATOM 746 C CA . TYR A 1 96 ? 0.327 -8.882 -17.911 1.00 94.81 96 TYR A CA 1
ATOM 747 C C . TYR A 1 96 ? 1.206 -9.895 -17.194 1.00 94.81 96 TYR A C 1
ATOM 749 O O . TYR A 1 96 ? 1.463 -10.983 -17.704 1.00 94.81 96 TYR A O 1
ATOM 757 N N . VAL A 1 97 ? 1.608 -9.534 -15.983 1.00 94.25 97 VAL A N 1
ATOM 758 C CA . VAL A 1 97 ? 2.362 -10.344 -15.032 1.00 94.25 97 VAL A CA 1
ATOM 759 C C . VAL A 1 97 ? 1.439 -10.754 -13.891 1.00 94.25 97 VAL A C 1
ATOM 761 O O . VAL A 1 97 ? 0.674 -9.927 -13.392 1.00 94.25 97 VAL A O 1
ATOM 764 N N . LEU A 1 98 ? 1.497 -12.022 -13.490 1.00 95.94 98 LEU A N 1
ATOM 765 C CA . LEU A 1 98 ? 0.786 -12.537 -12.327 1.00 95.94 98 LEU A CA 1
ATOM 766 C C . LEU A 1 98 ? 1.497 -12.104 -11.040 1.00 95.94 98 LEU A C 1
ATOM 768 O O . LEU A 1 98 ? 2.694 -12.333 -10.865 1.00 95.94 98 LEU A O 1
ATOM 772 N N . GLU A 1 99 ? 0.743 -11.520 -10.118 1.00 94.50 99 GLU A N 1
ATOM 773 C CA . GLU A 1 99 ? 1.201 -11.126 -8.790 1.00 94.50 99 GLU A CA 1
ATOM 774 C C . GLU A 1 99 ? 0.363 -11.816 -7.718 1.00 94.50 99 GLU A C 1
ATOM 776 O O . GLU A 1 99 ? -0.866 -11.862 -7.795 1.00 94.50 99 GLU A O 1
ATOM 781 N N . HIS A 1 100 ? 1.034 -12.333 -6.692 1.00 95.56 100 HIS A N 1
ATOM 782 C CA . HIS A 1 100 ? 0.383 -13.011 -5.577 1.00 95.56 100 HIS A CA 1
ATOM 783 C C . HIS A 1 100 ? 0.083 -12.051 -4.435 1.00 95.56 100 HIS A C 1
ATOM 785 O O . HIS A 1 100 ? 0.880 -11.161 -4.112 1.00 95.56 100 HIS A O 1
ATOM 791 N N . ALA A 1 101 ? -1.057 -12.278 -3.791 1.00 96.75 101 ALA A N 1
ATOM 792 C CA . ALA A 1 101 ? -1.445 -11.536 -2.610 1.00 96.75 101 ALA A CA 1
ATOM 793 C C . ALA A 1 101 ? -0.429 -11.668 -1.471 1.00 96.75 101 ALA A C 1
ATOM 795 O O . ALA A 1 101 ? 0.164 -12.723 -1.251 1.00 96.75 101 ALA A O 1
ATOM 796 N N . ILE A 1 102 ? -0.280 -10.584 -0.713 1.00 95.19 102 ILE A N 1
ATOM 797 C CA . ILE A 1 102 ? 0.490 -10.549 0.527 1.00 95.19 102 ILE A CA 1
ATOM 798 C C . ILE A 1 102 ? -0.497 -10.484 1.683 1.00 95.19 102 ILE A C 1
ATOM 800 O O . ILE A 1 102 ? -1.330 -9.580 1.753 1.00 95.19 102 ILE A O 1
ATOM 804 N N . ARG A 1 103 ? -0.363 -11.427 2.613 1.00 96.31 103 ARG A N 1
ATOM 805 C CA . ARG A 1 103 ? -1.066 -11.425 3.893 1.00 96.31 103 ARG A CA 1
ATOM 806 C C . ARG A 1 103 ? -0.062 -11.713 5.001 1.00 96.31 103 ARG A C 1
ATOM 808 O O . ARG A 1 103 ? 0.722 -12.649 4.883 1.00 96.31 103 ARG A O 1
ATOM 815 N N . ALA A 1 104 ? -0.088 -10.911 6.056 1.00 96.94 104 ALA A N 1
ATOM 816 C CA . ALA A 1 104 ? 0.826 -11.032 7.185 1.00 96.94 104 ALA A CA 1
ATOM 817 C C . ALA A 1 104 ? 0.144 -11.667 8.406 1.00 96.94 104 ALA A C 1
ATOM 819 O O . ALA A 1 104 ? -1.084 -11.724 8.512 1.00 96.94 104 ALA A O 1
ATOM 820 N N . ASP A 1 105 ? 0.939 -12.112 9.375 1.00 98.19 105 ASP A N 1
ATOM 821 C CA . ASP A 1 105 ? 0.412 -12.465 10.695 1.00 98.19 105 ASP A CA 1
ATOM 822 C C . ASP A 1 105 ? 0.034 -11.207 11.482 1.00 98.19 105 ASP A C 1
ATOM 824 O O . ASP A 1 105 ? -1.034 -11.153 12.093 1.00 98.19 105 ASP A O 1
ATOM 828 N N . TYR A 1 106 ? 0.865 -10.166 11.391 1.00 98.19 106 TYR A N 1
ATOM 829 C CA . TYR A 1 106 ? 0.673 -8.900 12.086 1.00 98.19 106 TYR A CA 1
ATOM 830 C C . TYR A 1 106 ? 0.760 -7.705 11.136 1.00 98.19 106 TYR A C 1
ATOM 832 O O . TYR A 1 106 ? 1.592 -7.683 10.231 1.00 98.19 106 TYR A O 1
ATOM 840 N N . ALA A 1 107 ? -0.060 -6.686 11.389 1.00 97.94 107 ALA A N 1
ATOM 841 C CA . ALA A 1 107 ? 0.068 -5.357 10.802 1.00 97.94 107 ALA A CA 1
ATOM 842 C C . ALA A 1 107 ? 0.193 -4.312 11.914 1.00 97.94 107 ALA A C 1
ATOM 844 O O . ALA A 1 107 ? -0.607 -4.300 12.850 1.00 97.94 107 ALA A O 1
ATOM 845 N N . ILE A 1 108 ? 1.191 -3.436 11.796 1.00 97.38 108 ILE A N 1
ATOM 846 C CA . ILE A 1 108 ? 1.411 -2.310 12.709 1.00 97.38 108 ILE A CA 1
ATOM 847 C C . ILE A 1 108 ? 1.043 -1.038 11.959 1.00 97.38 108 ILE A C 1
ATOM 849 O O . ILE A 1 108 ? 1.655 -0.712 10.943 1.00 97.38 108 ILE A O 1
ATOM 853 N N . ILE A 1 109 ? 0.025 -0.345 12.453 1.00 97.44 109 ILE A N 1
ATOM 854 C CA . ILE A 1 109 ? -0.653 0.734 11.739 1.00 97.44 109 ILE A CA 1
ATOM 855 C C . ILE A 1 109 ? -0.578 2.017 12.553 1.00 97.44 109 ILE A C 1
ATOM 857 O O . ILE A 1 109 ? -0.762 1.996 13.767 1.00 97.44 109 ILE A O 1
ATOM 861 N N . LYS A 1 110 ? -0.384 3.151 11.875 1.00 95.75 110 LYS A N 1
ATOM 862 C CA . LYS A 1 110 ? -0.537 4.482 12.466 1.00 95.75 110 LYS A CA 1
ATOM 863 C C . LYS A 1 110 ? -1.798 5.158 11.934 1.00 95.75 110 LYS A C 1
ATOM 865 O O . LYS A 1 110 ? -1.902 5.424 10.738 1.00 95.75 110 LYS A O 1
ATOM 870 N N . ALA A 1 111 ? -2.725 5.488 12.827 1.00 96.31 111 ALA A N 1
ATOM 871 C CA . ALA A 1 111 ? -3.926 6.261 12.523 1.00 96.31 111 ALA A CA 1
ATOM 872 C C . ALA A 1 111 ? -3.929 7.614 13.252 1.00 96.31 111 ALA A C 1
ATOM 874 O O . ALA A 1 111 ? -3.156 7.844 14.187 1.00 96.31 111 ALA A O 1
ATOM 875 N N . TRP A 1 112 ? -4.781 8.533 12.788 1.00 95.69 112 TRP A N 1
ATOM 876 C CA . TRP A 1 112 ? -4.969 9.821 13.455 1.00 95.69 112 TRP A CA 1
ATOM 877 C C . TRP A 1 112 ? -5.960 9.669 14.604 1.00 95.69 112 TRP A C 1
ATOM 879 O O . TRP A 1 112 ? -5.567 9.858 15.754 1.00 95.69 112 TRP A O 1
ATOM 889 N N . LYS A 1 113 ? -7.194 9.259 14.300 1.00 95.94 113 LYS A N 1
ATOM 890 C CA . LYS A 1 113 ? -8.224 8.989 15.305 1.00 95.94 113 LYS A CA 1
ATOM 891 C C . LYS A 1 113 ? -8.679 7.541 15.248 1.00 95.94 113 LYS A C 1
ATOM 893 O O . LYS A 1 113 ? -8.698 6.955 14.161 1.00 95.94 113 LYS A O 1
ATOM 898 N N . ALA A 1 114 ? -9.091 7.018 16.393 1.00 97.69 114 ALA A N 1
ATOM 899 C CA . ALA A 1 114 ? -9.981 5.872 16.447 1.00 97.69 114 ALA A CA 1
ATOM 900 C C . ALA A 1 114 ? -11.087 6.092 17.470 1.00 97.69 114 ALA A C 1
ATOM 902 O O . ALA A 1 114 ? -10.858 6.771 18.469 1.00 97.69 114 ALA A O 1
ATOM 903 N N . ASP A 1 115 ? -12.254 5.505 17.230 1.00 97.00 115 ASP A N 1
ATOM 904 C CA . ASP A 1 115 ? -13.271 5.397 18.270 1.00 97.00 115 ASP A CA 1
ATOM 905 C C . ASP A 1 115 ? -13.060 4.153 19.149 1.00 97.00 115 ASP A C 1
ATOM 907 O O . ASP A 1 115 ? -12.276 3.252 18.829 1.00 97.00 115 ASP A O 1
ATOM 911 N N . ASN A 1 116 ? -13.789 4.095 20.263 1.00 94.50 116 ASN A N 1
ATOM 912 C CA . ASN A 1 116 ? -13.730 2.983 21.214 1.00 94.50 116 ASN A CA 1
ATOM 913 C C . ASN A 1 116 ? -14.174 1.626 20.632 1.00 94.50 116 ASN A C 1
ATOM 915 O O . ASN A 1 116 ? -13.869 0.592 21.227 1.00 94.50 116 ASN A O 1
ATOM 919 N N . VAL A 1 117 ? -14.866 1.599 19.484 1.00 95.69 117 VAL A N 1
ATOM 920 C CA . VAL A 1 117 ? -15.270 0.346 18.820 1.00 95.69 117 VAL A CA 1
ATOM 921 C C . VAL A 1 117 ? -14.282 -0.111 17.748 1.00 95.69 117 VAL A C 1
ATOM 923 O O . VAL A 1 117 ? -14.343 -1.268 17.346 1.00 95.69 117 VAL A O 1
ATOM 926 N N . GLY A 1 118 ? -13.351 0.740 17.309 1.00 96.62 118 GLY A N 1
ATOM 927 C CA . GLY A 1 118 ? -12.237 0.372 16.436 1.00 96.62 118 GLY A CA 1
ATOM 928 C C . GLY A 1 118 ? -12.213 1.038 15.060 1.00 96.62 118 GLY A C 1
ATOM 929 O O . GLY A 1 118 ? -11.338 0.713 14.251 1.00 96.62 118 GLY A O 1
ATOM 930 N N . ASN A 1 119 ? -13.156 1.930 14.761 1.00 98.25 119 ASN A N 1
ATOM 931 C CA . ASN A 1 119 ? -13.195 2.649 13.491 1.00 98.25 119 ASN A CA 1
ATOM 932 C C . ASN A 1 119 ? -12.039 3.640 13.419 1.00 98.25 119 ASN A C 1
ATOM 934 O O . ASN A 1 119 ? -11.758 4.330 14.394 1.00 98.25 119 ASN A O 1
ATOM 938 N N . LEU A 1 120 ? -11.377 3.729 12.264 1.00 98.00 120 LEU A N 1
ATOM 939 C CA . LEU A 1 120 ? -10.177 4.548 12.097 1.00 98.00 120 LEU A CA 1
ATOM 940 C C . LEU A 1 120 ? -10.389 5.681 11.098 1.00 98.00 120 LEU A C 1
ATOM 942 O O . LEU A 1 120 ? -10.951 5.491 10.015 1.00 98.00 120 LEU A O 1
ATOM 946 N N . VAL A 1 121 ? -9.788 6.827 11.416 1.00 97.75 121 VAL A N 1
ATOM 947 C CA . VAL A 1 121 ? -9.609 7.955 10.498 1.00 97.75 121 VAL A CA 1
ATOM 948 C C . VAL A 1 121 ? -8.120 8.284 10.389 1.00 97.75 121 VAL A C 1
ATOM 950 O O . VAL A 1 121 ? -7.370 8.311 11.369 1.00 97.75 121 VAL A O 1
ATOM 953 N N . PHE A 1 122 ? -7.677 8.558 9.165 1.00 96.75 122 PHE A N 1
ATOM 954 C CA . PHE A 1 122 ? -6.305 8.958 8.836 1.00 96.75 122 PHE A CA 1
ATOM 955 C C . PHE A 1 122 ? -6.265 10.444 8.483 1.00 96.75 122 PHE A C 1
ATOM 957 O O . PHE A 1 122 ? -7.259 11.005 8.032 1.00 96.75 122 PHE A O 1
ATOM 964 N N . ARG A 1 123 ? -5.103 11.087 8.636 1.00 94.31 123 ARG A N 1
ATOM 965 C CA . ARG A 1 123 ? -4.942 12.521 8.356 1.00 94.31 123 ARG A CA 1
ATOM 966 C C . ARG A 1 123 ? -3.985 12.771 7.194 1.00 94.31 123 ARG A C 1
ATOM 968 O O . ARG A 1 123 ? -2.812 12.405 7.260 1.00 94.31 123 ARG A O 1
ATOM 975 N N . GLY A 1 124 ? -4.472 13.449 6.155 1.00 92.50 124 GLY A N 1
ATOM 976 C CA . GLY A 1 124 ? -3.677 13.808 4.977 1.00 92.50 124 GLY A CA 1
ATOM 977 C C . GLY A 1 124 ? -3.075 12.586 4.275 1.00 92.50 124 GLY A C 1
ATOM 978 O O . GLY A 1 124 ? -3.712 11.544 4.155 1.00 92.50 124 GLY A O 1
ATOM 979 N N . THR A 1 125 ? -1.816 12.686 3.842 1.00 90.81 125 THR A N 1
ATOM 980 C CA . THR A 1 125 ? -1.120 11.610 3.109 1.00 90.81 125 THR A CA 1
ATOM 981 C C . THR A 1 125 ? -0.626 10.460 3.999 1.00 90.81 125 THR A C 1
ATOM 983 O O . THR A 1 125 ? -0.069 9.484 3.492 1.00 90.81 125 THR A O 1
ATOM 986 N N . ALA A 1 126 ? -0.850 10.528 5.319 1.00 89.94 126 ALA A N 1
ATOM 987 C CA . ALA A 1 126 ? -0.467 9.471 6.256 1.00 89.94 126 ALA A CA 1
ATOM 988 C C . ALA A 1 126 ? -1.321 8.194 6.118 1.00 89.94 126 ALA A C 1
ATOM 990 O O . ALA A 1 126 ? -0.934 7.152 6.636 1.00 89.94 126 ALA A O 1
ATOM 991 N N . ALA A 1 127 ? -2.448 8.246 5.397 1.00 90.69 127 ALA A N 1
ATOM 992 C CA . ALA A 1 127 ? -3.297 7.079 5.141 1.00 90.69 127 ALA A CA 1
ATOM 993 C C . ALA A 1 127 ? -2.588 5.970 4.339 1.00 90.69 127 ALA A C 1
ATOM 995 O O . ALA A 1 127 ? -2.828 4.797 4.603 1.00 90.69 127 ALA A O 1
ATOM 996 N N . ASN A 1 128 ? -1.727 6.366 3.389 1.00 90.62 128 ASN A N 1
ATOM 997 C CA . ASN A 1 128 ? -0.903 5.542 2.489 1.00 90.62 128 ASN A CA 1
ATOM 998 C C . ASN A 1 128 ? -1.116 4.006 2.558 1.00 90.62 128 ASN A C 1
ATOM 1000 O O . ASN A 1 128 ? -2.162 3.515 2.141 1.00 90.62 128 ASN A O 1
ATOM 1004 N N . PHE A 1 129 ? -0.133 3.241 3.035 1.00 93.44 129 PHE A N 1
ATOM 1005 C CA . PHE A 1 129 ? -0.205 1.788 3.185 1.00 93.44 129 PHE A CA 1
ATOM 1006 C C . PHE A 1 129 ? -0.955 1.352 4.443 1.00 93.44 129 PHE A C 1
ATOM 1008 O O . PHE A 1 129 ? -1.370 0.198 4.514 1.00 93.44 129 PHE A O 1
ATOM 1015 N N . ASN A 1 130 ? -1.185 2.257 5.399 1.00 96.00 130 ASN A N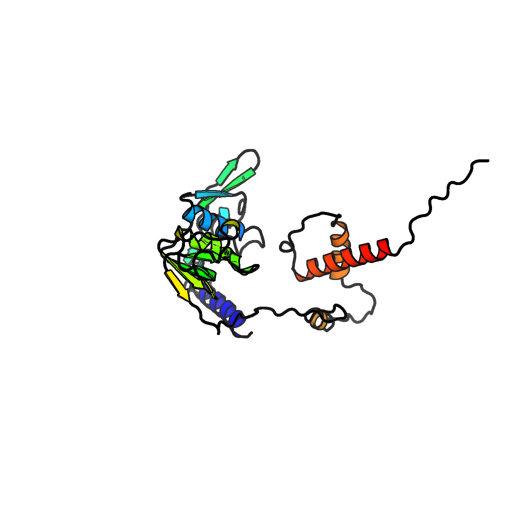 1
ATOM 1016 C CA . ASN A 1 130 ? -1.921 1.950 6.621 1.00 96.00 130 ASN A CA 1
ATOM 1017 C C . ASN A 1 130 ? -3.301 1.341 6.310 1.00 96.00 130 ASN A C 1
ATOM 1019 O O . ASN A 1 130 ? -3.633 0.276 6.821 1.00 96.00 130 ASN A O 1
ATOM 1023 N N . SER A 1 131 ? -4.069 1.954 5.402 1.00 93.31 131 SER A N 1
ATOM 1024 C CA . SER A 1 131 ? -5.419 1.481 5.054 1.00 93.31 131 SER A CA 1
ATOM 1025 C C . SER A 1 131 ? -5.469 0.055 4.466 1.00 93.31 131 SER A C 1
ATOM 1027 O O . SER A 1 131 ? -6.214 -0.774 5.000 1.00 93.31 131 SER A O 1
ATOM 1029 N N . PRO A 1 132 ? -4.709 -0.299 3.406 1.00 94.38 132 PRO A N 1
ATOM 1030 C CA . PRO A 1 132 ? -4.705 -1.674 2.903 1.00 94.38 132 PRO A CA 1
ATOM 1031 C C . PRO A 1 132 ? -4.064 -2.665 3.887 1.00 94.38 132 PRO A C 1
ATOM 1033 O O . PRO A 1 132 ? -4.563 -3.783 4.015 1.00 94.38 132 PRO A O 1
ATOM 1036 N N . MET A 1 133 ? -3.017 -2.274 4.628 1.00 96.94 133 MET A N 1
ATOM 1037 C CA . MET A 1 133 ? -2.358 -3.162 5.596 1.00 96.94 133 MET A CA 1
ATOM 1038 C C . MET A 1 133 ? -3.271 -3.549 6.764 1.00 96.94 133 MET A C 1
ATOM 1040 O O . MET A 1 133 ? -3.195 -4.692 7.210 1.00 96.94 133 MET A O 1
ATOM 1044 N N . CYS A 1 134 ? -4.187 -2.671 7.202 1.00 96.44 134 CYS A N 1
ATOM 1045 C CA . CYS A 1 134 ? -5.195 -3.009 8.219 1.00 96.44 134 CYS A CA 1
ATOM 1046 C C . CYS A 1 134 ? -5.992 -4.275 7.880 1.00 96.44 134 CYS A C 1
ATOM 1048 O O . CYS A 1 134 ? -6.410 -5.005 8.773 1.00 96.44 134 CYS A O 1
ATOM 1050 N N . LYS A 1 135 ? -6.227 -4.514 6.587 1.00 97.00 135 LYS A N 1
ATOM 1051 C CA . LYS A 1 135 ? -7.131 -5.556 6.086 1.00 97.00 135 LYS A CA 1
ATOM 1052 C C . LYS A 1 135 ? -6.400 -6.867 5.795 1.00 97.00 135 LYS A C 1
ATOM 1054 O O . LYS A 1 135 ? -7.027 -7.916 5.681 1.00 97.00 135 LYS A O 1
ATOM 1059 N N . ALA A 1 136 ? -5.076 -6.814 5.672 1.00 97.38 136 ALA A N 1
ATOM 1060 C CA . ALA A 1 136 ? -4.244 -7.890 5.145 1.00 97.38 136 ALA A CA 1
ATOM 1061 C C . ALA A 1 136 ? -3.423 -8.610 6.226 1.00 97.38 136 ALA A C 1
ATOM 1063 O O . ALA A 1 136 ? -2.363 -9.161 5.927 1.00 97.38 136 ALA A O 1
ATOM 1064 N N . ALA A 1 137 ? -3.891 -8.618 7.476 1.00 97.75 137 ALA A N 1
ATOM 1065 C CA . ALA A 1 137 ? -3.229 -9.314 8.575 1.00 97.75 137 ALA A CA 1
ATOM 1066 C C . ALA A 1 137 ? -4.192 -10.164 9.410 1.00 97.75 137 ALA A C 1
ATOM 1068 O O . ALA A 1 137 ? -5.402 -9.934 9.410 1.00 97.75 137 ALA A O 1
ATOM 1069 N N . LYS A 1 138 ? -3.655 -11.163 10.123 1.00 97.62 138 LYS A N 1
ATOM 1070 C CA . LYS A 1 138 ? -4.417 -11.921 11.134 1.00 97.62 138 LYS A CA 1
ATOM 1071 C C . LYS A 1 138 ? -4.661 -11.094 12.399 1.00 97.62 138 LYS A C 1
ATOM 1073 O O . LYS A 1 138 ? -5.689 -11.264 13.037 1.00 97.62 138 LYS A O 1
ATOM 1078 N N . CYS A 1 139 ? -3.720 -10.223 12.762 1.00 97.94 139 CYS A N 1
ATOM 1079 C CA . CYS A 1 139 ? -3.829 -9.315 13.896 1.00 97.94 139 CYS A CA 1
ATOM 1080 C C . CYS A 1 139 ? -3.323 -7.919 13.512 1.00 97.94 139 CYS A C 1
ATOM 1082 O O . CYS A 1 139 ? -2.186 -7.741 13.082 1.00 97.94 139 CYS A O 1
ATOM 1084 N N . THR A 1 140 ? -4.165 -6.912 13.702 1.00 98.38 140 THR A N 1
ATOM 1085 C CA . THR A 1 140 ? -3.890 -5.516 13.348 1.00 98.38 140 THR A CA 1
ATOM 1086 C C . THR A 1 140 ? -3.788 -4.714 14.628 1.00 98.38 140 THR A C 1
ATOM 1088 O O . THR A 1 140 ? -4.763 -4.611 15.377 1.00 98.38 140 THR A O 1
ATOM 1091 N N . ILE A 1 141 ? -2.608 -4.155 14.868 1.00 98.25 141 ILE A N 1
ATOM 1092 C CA . ILE A 1 141 ? -2.298 -3.320 16.021 1.00 98.25 141 ILE A CA 1
ATOM 1093 C C . ILE A 1 141 ? -2.188 -1.886 15.521 1.00 98.25 141 ILE A C 1
ATOM 1095 O O . ILE A 1 141 ? -1.351 -1.579 14.671 1.00 98.25 141 ILE A O 1
ATOM 1099 N N . VAL A 1 142 ? -3.048 -1.015 16.034 1.00 97.75 142 VAL A N 1
ATOM 1100 C CA . VAL A 1 142 ? -3.173 0.363 15.569 1.00 97.75 142 VAL A CA 1
ATOM 1101 C C . VAL A 1 142 ? -2.747 1.314 16.672 1.00 97.75 142 VAL A C 1
ATOM 1103 O O . VAL A 1 142 ? -3.356 1.356 17.736 1.00 97.75 142 VAL A O 1
ATOM 1106 N N . GLU A 1 143 ? -1.718 2.108 16.404 1.00 96.25 143 GLU A N 1
ATOM 1107 C CA . GLU A 1 143 ? -1.369 3.256 17.227 1.00 96.25 143 GLU A CA 1
ATOM 1108 C C . GLU A 1 143 ? -2.170 4.483 16.769 1.00 96.25 143 GLU A C 1
ATOM 1110 O O . GLU A 1 143 ? -2.144 4.847 15.590 1.00 96.25 143 GLU A O 1
ATOM 1115 N N . VAL A 1 144 ? -2.847 5.161 17.697 1.00 95.75 144 VAL A N 1
ATOM 1116 C CA . VAL A 1 144 ? -3.697 6.334 17.409 1.00 95.75 144 VAL A CA 1
ATOM 1117 C C . VAL A 1 144 ? -3.190 7.578 18.131 1.00 95.75 144 VAL A C 1
ATOM 1119 O O . VAL A 1 144 ? -2.556 7.478 19.182 1.00 95.75 144 VAL A O 1
ATOM 1122 N N . GLU A 1 145 ? -3.416 8.758 17.553 1.00 94.88 145 GLU A N 1
ATOM 1123 C CA . GLU A 1 145 ? -3.093 10.039 18.208 1.00 94.88 145 GLU A CA 1
ATOM 1124 C C . GLU A 1 145 ? -4.224 10.513 19.119 1.00 94.88 145 GLU A C 1
ATOM 1126 O O . GLU A 1 145 ? -3.962 11.147 20.137 1.00 94.88 145 GLU A O 1
ATOM 1131 N N . GLU A 1 146 ? -5.465 10.201 18.758 1.00 94.50 146 GLU A N 1
ATOM 1132 C CA . GLU A 1 146 ? -6.669 10.602 19.475 1.00 94.50 146 GLU A CA 1
ATOM 1133 C C . GLU A 1 146 ? -7.614 9.404 19.573 1.00 94.50 146 GLU A C 1
ATOM 1135 O O . GLU A 1 146 ? -7.846 8.709 18.580 1.00 94.50 146 GLU A O 1
ATOM 1140 N N . LEU A 1 147 ? -8.124 9.156 20.777 1.00 95.12 147 LEU A N 1
ATOM 1141 C CA . LEU A 1 147 ? -9.179 8.183 21.023 1.00 95.12 147 LEU A CA 1
ATOM 1142 C C . LEU A 1 147 ? -10.459 8.966 21.314 1.00 95.12 147 LEU A C 1
ATOM 1144 O O 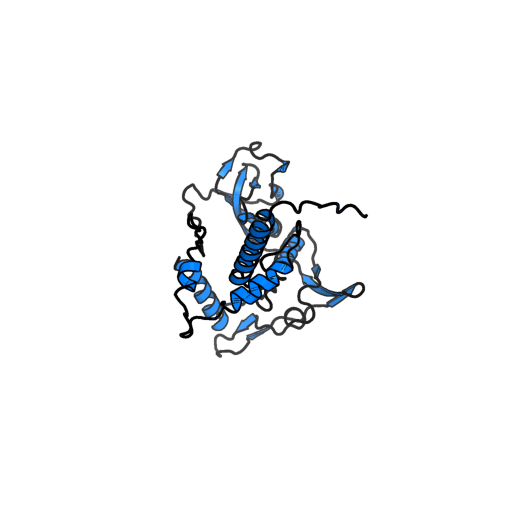. LEU A 1 147 ? -10.423 9.884 22.134 1.00 95.12 147 LEU A O 1
ATOM 1148 N N . VAL A 1 148 ? -11.538 8.634 20.614 1.00 95.88 148 VAL A N 1
ATOM 1149 C CA . VAL A 1 148 ? -12.835 9.314 20.718 1.00 95.88 148 VAL A CA 1
ATOM 1150 C C . VAL A 1 148 ? -13.938 8.335 21.109 1.00 95.88 148 VAL A C 1
ATOM 1152 O O . VAL A 1 148 ? -13.789 7.119 20.963 1.00 95.88 148 VAL A O 1
ATOM 1155 N N . GLU A 1 149 ? -15.062 8.853 21.594 1.00 96.69 149 GLU A N 1
ATOM 1156 C CA . GLU A 1 149 ? -16.216 8.011 21.892 1.00 96.69 149 GLU A CA 1
ATOM 1157 C C . GLU A 1 149 ? -16.921 7.533 20.613 1.00 96.69 149 GLU A C 1
ATOM 1159 O O . GLU A 1 149 ? -16.839 8.140 19.539 1.00 96.69 149 GLU A O 1
ATOM 1164 N N . ALA A 1 150 ? -17.625 6.406 20.720 1.00 95.31 150 ALA A N 1
ATOM 1165 C CA . ALA A 1 150 ? -18.414 5.882 19.611 1.00 95.31 150 ALA A CA 1
ATOM 1166 C C . ALA A 1 150 ? -19.524 6.877 19.225 1.00 95.31 150 ALA A C 1
ATOM 1168 O O . ALA A 1 150 ? -20.276 7.344 20.078 1.00 95.31 150 ALA A O 1
ATOM 1169 N N . GLY A 1 151 ? -19.630 7.179 17.929 1.00 94.00 151 GLY A N 1
ATOM 1170 C CA . GLY A 1 151 ? -20.562 8.176 17.390 1.00 94.00 151 GLY A CA 1
ATOM 1171 C C . GLY A 1 151 ? -19.960 9.570 17.179 1.00 94.00 151 GLY A C 1
ATOM 1172 O O . GLY A 1 151 ? -20.580 10.384 16.503 1.00 94.00 151 GLY A O 1
ATOM 1173 N N . GLU A 1 152 ? -18.747 9.844 17.673 1.00 96.94 152 GLU A N 1
ATOM 1174 C CA . GLU A 1 152 ? -18.030 11.087 17.338 1.00 96.94 152 GLU A CA 1
ATOM 1175 C C . GLU A 1 152 ? -17.426 11.065 15.928 1.00 96.94 152 GLU A C 1
ATOM 1177 O O . GLU A 1 152 ? -17.196 12.113 15.321 1.00 96.94 152 GLU A O 1
ATOM 1182 N N . LEU A 1 153 ? -17.148 9.870 15.399 1.00 97.12 153 LEU A N 1
ATOM 1183 C CA . LEU A 1 153 ? -16.737 9.689 14.013 1.00 97.12 153 LEU A CA 1
ATOM 1184 C C . LEU A 1 153 ? -17.978 9.552 13.133 1.00 97.12 153 LEU A C 1
ATOM 1186 O O . LEU A 1 153 ? -18.765 8.621 13.300 1.00 97.12 153 LEU A O 1
ATOM 1190 N N . GLU A 1 154 ? -18.123 10.466 12.175 1.00 97.06 154 GLU A N 1
ATOM 1191 C CA . GLU A 1 154 ? -19.186 10.399 11.175 1.00 97.06 154 GLU A CA 1
ATOM 1192 C C . GLU A 1 154 ? -19.026 9.128 10.318 1.00 97.06 154 GLU A C 1
ATOM 1194 O O . GLU A 1 154 ? -17.930 8.898 9.788 1.00 97.06 154 GLU A O 1
ATOM 1199 N N . PRO A 1 155 ? -20.075 8.293 10.177 1.00 96.38 155 PRO A N 1
ATOM 1200 C CA . PRO A 1 155 ? -19.984 7.002 9.496 1.00 96.38 155 PRO A CA 1
ATOM 1201 C C . PRO A 1 155 ? -19.412 7.076 8.075 1.00 96.38 155 PRO A C 1
ATOM 1203 O O . PRO A 1 155 ? -18.602 6.236 7.684 1.00 96.38 155 PRO A O 1
ATOM 1206 N N . GLU A 1 156 ? -19.781 8.109 7.321 1.00 96.88 156 GLU A N 1
ATOM 1207 C CA . GLU A 1 156 ? -19.360 8.363 5.941 1.00 96.88 156 GLU A CA 1
ATOM 1208 C C . GLU A 1 156 ? -17.867 8.711 5.829 1.00 96.88 156 GLU A C 1
ATOM 1210 O O . GLU A 1 156 ? -17.263 8.553 4.766 1.00 96.88 156 GLU A O 1
ATOM 1215 N N . HIS A 1 157 ? -17.253 9.153 6.929 1.00 96.00 157 HIS A N 1
ATOM 1216 C CA . HIS A 1 157 ? -15.848 9.550 6.999 1.00 96.00 157 HIS A CA 1
ATOM 1217 C C . HIS A 1 157 ? -14.937 8.476 7.617 1.00 96.00 157 HIS A C 1
ATOM 1219 O O . HIS A 1 157 ? -13.725 8.684 7.737 1.00 96.00 157 HIS A O 1
ATOM 1225 N N . ILE A 1 158 ? -15.475 7.306 7.977 1.00 97.81 158 ILE A N 1
ATOM 1226 C CA . ILE A 1 158 ? -14.675 6.180 8.471 1.00 97.81 158 ILE A CA 1
ATOM 1227 C C . ILE A 1 158 ? -13.830 5.607 7.324 1.00 97.81 158 ILE A C 1
ATOM 1229 O O . ILE A 1 158 ? -14.343 5.078 6.340 1.00 97.81 158 ILE A O 1
ATOM 1233 N N . HIS A 1 159 ? -12.501 5.656 7.463 1.00 97.81 159 HIS A N 1
ATOM 1234 C CA . HIS A 1 159 ? -11.586 5.138 6.439 1.00 97.81 159 HIS A CA 1
ATOM 1235 C C . HIS A 1 159 ? -11.397 3.621 6.530 1.00 97.81 159 HIS A C 1
ATOM 1237 O O . HIS A 1 159 ? -11.270 2.933 5.512 1.00 97.81 159 HIS A O 1
ATOM 1243 N N . VAL A 1 160 ? -11.315 3.096 7.755 1.00 97.75 160 VAL A N 1
ATOM 1244 C CA . VAL A 1 160 ? -11.207 1.659 8.027 1.00 97.75 160 VAL A CA 1
ATOM 1245 C C . VAL A 1 160 ? -12.225 1.306 9.109 1.00 97.75 160 VAL A C 1
ATOM 1247 O O . VAL A 1 160 ? -12.093 1.797 10.230 1.00 97.75 160 VAL A O 1
ATOM 1250 N N . PRO A 1 161 ? -13.227 0.470 8.786 1.00 97.69 161 PRO A N 1
ATOM 1251 C CA . PRO A 1 161 ? -14.194 -0.006 9.766 1.00 97.69 161 PRO A CA 1
ATOM 1252 C C . PRO A 1 161 ? -13.544 -0.853 10.862 1.00 97.69 161 PRO A C 1
ATOM 1254 O O . PRO A 1 161 ? -12.555 -1.551 10.613 1.00 97.69 161 PRO A O 1
ATOM 1257 N N . SER A 1 162 ? -14.163 -0.855 12.041 1.00 97.56 162 SER A N 1
ATOM 1258 C CA . SER A 1 162 ? -13.697 -1.554 13.244 1.00 97.56 162 SER A CA 1
ATOM 1259 C C . SER A 1 162 ? -13.376 -3.034 13.063 1.00 97.56 162 SER A C 1
ATOM 1261 O O . SER A 1 162 ? -12.472 -3.540 13.720 1.00 97.56 162 SER A O 1
ATOM 1263 N N . ILE A 1 163 ? -14.038 -3.721 12.130 1.00 97.62 163 ILE A N 1
ATOM 1264 C CA . ILE A 1 163 ? -13.809 -5.148 11.851 1.00 97.62 163 ILE A CA 1
ATOM 1265 C C . ILE A 1 163 ? -12.354 -5.483 11.476 1.00 97.62 163 ILE A C 1
ATOM 1267 O O . ILE A 1 163 ? -11.922 -6.620 11.639 1.00 97.62 163 ILE A O 1
ATOM 1271 N N . TYR A 1 164 ? -11.584 -4.509 10.983 1.00 97.75 164 TYR A N 1
ATOM 1272 C CA . TYR A 1 164 ? -10.179 -4.698 10.609 1.00 97.75 164 TYR A CA 1
ATOM 1273 C C . TYR A 1 164 ? -9.191 -4.297 11.716 1.00 97.75 164 TYR A C 1
ATOM 1275 O O . TYR A 1 164 ? -7.976 -4.440 11.548 1.00 97.75 164 TYR A O 1
ATOM 1283 N N . THR A 1 165 ? -9.692 -3.798 12.844 1.00 97.00 165 THR A N 1
ATOM 1284 C CA . THR A 1 165 ? -8.898 -3.289 13.959 1.00 97.00 165 THR A CA 1
ATOM 1285 C C . THR A 1 165 ? -8.985 -4.261 15.128 1.00 97.00 165 THR A C 1
ATOM 1287 O O . THR A 1 165 ? -10.025 -4.396 15.760 1.00 97.00 165 THR A O 1
ATOM 1290 N N . HIS A 1 166 ? -7.877 -4.935 15.444 1.00 97.69 166 HIS A N 1
ATOM 1291 C CA . HIS A 1 166 ? -7.870 -5.973 16.479 1.00 97.69 166 HIS A CA 1
ATOM 1292 C C . HIS A 1 166 ? -7.404 -5.444 17.837 1.00 97.69 166 HIS A C 1
ATOM 1294 O O . HIS A 1 166 ? -7.860 -5.906 18.880 1.00 97.69 166 HIS A O 1
ATOM 1300 N N . ARG A 1 167 ? -6.449 -4.507 17.841 1.00 97.31 167 ARG A N 1
ATOM 1301 C CA . ARG A 1 167 ? -5.899 -3.894 19.055 1.00 97.31 167 ARG A CA 1
ATOM 1302 C C . ARG A 1 167 ? -5.617 -2.424 18.801 1.00 97.31 167 ARG A C 1
ATOM 1304 O O . ARG A 1 167 ? -4.973 -2.097 17.806 1.00 97.31 167 ARG A O 1
ATOM 1311 N N . ILE A 1 168 ? -6.039 -1.561 19.719 1.00 96.62 168 ILE A N 1
ATOM 1312 C CA . ILE A 1 168 ? -5.717 -0.133 19.690 1.00 96.62 168 ILE A CA 1
ATOM 1313 C C . ILE A 1 168 ? -4.746 0.181 20.820 1.00 96.62 168 ILE A C 1
ATOM 1315 O O . ILE A 1 168 ? -4.930 -0.244 21.959 1.00 96.62 168 ILE A O 1
ATOM 1319 N N . VAL A 1 169 ? -3.711 0.942 20.486 1.00 94.81 169 VAL A N 1
ATOM 1320 C CA . VAL A 1 169 ? -2.755 1.509 21.428 1.00 94.81 169 VAL A CA 1
ATOM 1321 C C . VAL A 1 169 ? -2.832 3.023 21.310 1.00 94.81 169 VAL A C 1
ATOM 1323 O O . VAL A 1 169 ? -2.634 3.597 20.239 1.00 94.81 169 VAL A O 1
ATOM 1326 N N . TYR A 1 170 ? -3.112 3.693 22.421 1.00 93.44 170 TYR A N 1
ATOM 1327 C CA . TYR A 1 170 ? -3.062 5.146 22.460 1.00 93.44 170 TYR A CA 1
ATOM 1328 C C . TYR A 1 170 ? -1.599 5.608 22.495 1.00 93.44 170 TYR A C 1
ATOM 1330 O O . TYR A 1 170 ? -0.889 5.374 23.472 1.00 93.44 170 TYR A O 1
ATOM 1338 N N . GLY A 1 171 ? -1.143 6.261 21.421 1.00 82.50 171 GLY A N 1
ATOM 1339 C CA . GLY A 1 171 ? 0.252 6.690 21.240 1.00 82.50 171 GLY A CA 1
ATOM 1340 C C . GLY A 1 171 ? 0.666 7.895 22.094 1.00 82.50 171 GLY A C 1
ATOM 1341 O O . GLY A 1 171 ? 1.832 8.292 22.084 1.00 82.50 171 GLY A O 1
ATOM 1342 N N . GLY A 1 172 ? -0.270 8.481 22.847 1.00 72.38 172 GLY A N 1
ATOM 1343 C CA . GLY A 1 172 ? -0.020 9.614 23.732 1.00 72.38 172 GLY A CA 1
ATOM 1344 C C . GLY A 1 172 ? 0.158 10.955 23.008 1.00 72.38 172 GLY A C 1
ATOM 1345 O O . GLY A 1 172 ? 0.366 11.039 21.799 1.00 72.38 172 GLY A O 1
ATOM 1346 N N . LYS A 1 173 ? 0.115 12.048 23.780 1.00 71.69 173 LYS A N 1
ATOM 1347 C CA . LYS A 1 173 ? 0.173 13.429 23.256 1.00 71.69 173 LYS A CA 1
ATOM 1348 C C . LYS A 1 173 ? 1.557 13.855 22.738 1.00 71.69 173 LYS A C 1
ATOM 1350 O O . LYS A 1 173 ? 1.669 14.884 22.081 1.00 71.69 173 LYS A O 1
ATOM 1355 N N . ASN A 1 174 ? 2.605 13.074 23.009 1.00 80.06 174 ASN A N 1
ATOM 1356 C CA . ASN A 1 174 ? 4.002 13.453 22.758 1.00 80.06 174 ASN A CA 1
ATOM 1357 C C . ASN A 1 174 ? 4.602 12.821 21.488 1.00 80.06 174 ASN A C 1
ATOM 1359 O O . ASN A 1 174 ? 5.826 12.767 21.344 1.00 80.06 174 ASN A O 1
ATOM 1363 N N . TYR A 1 175 ? 3.772 12.340 20.556 1.00 82.06 175 TYR A N 1
ATOM 1364 C CA . TYR A 1 175 ? 4.264 11.757 19.309 1.00 82.06 175 TYR A CA 1
ATOM 1365 C C . TYR A 1 175 ? 4.967 12.811 18.441 1.00 82.06 175 TYR A C 1
ATOM 1367 O O . TYR A 1 175 ? 4.348 13.718 17.877 1.00 82.06 175 TYR A O 1
ATOM 1375 N N . ARG A 1 176 ? 6.287 12.682 18.286 1.00 84.12 176 ARG A N 1
ATOM 1376 C CA . ARG A 1 176 ? 7.073 13.561 17.416 1.00 84.12 176 ARG A CA 1
ATOM 1377 C C . ARG A 1 176 ? 7.027 13.042 15.983 1.00 84.12 176 ARG A C 1
ATOM 1379 O O . ARG A 1 176 ? 7.670 12.045 15.683 1.00 84.12 176 ARG A O 1
ATOM 1386 N N . LYS A 1 177 ? 6.360 13.769 15.082 1.00 85.31 177 LYS A N 1
ATOM 1387 C CA . LYS A 1 177 ? 6.359 13.486 13.634 1.00 85.31 177 LYS A CA 1
ATOM 1388 C C . LYS A 1 177 ? 7.638 14.037 12.990 1.00 85.31 177 LYS A C 1
ATOM 1390 O O . LYS A 1 177 ? 7.777 15.259 12.891 1.00 85.31 177 LYS A O 1
ATOM 1395 N N . PRO A 1 178 ? 8.610 13.198 12.588 1.00 86.38 178 PRO A N 1
ATOM 1396 C CA . PRO A 1 178 ? 9.820 13.697 11.956 1.00 86.38 178 PRO A CA 1
ATOM 1397 C C . PRO A 1 178 ? 9.542 14.082 10.499 1.00 86.38 178 PRO A C 1
ATOM 1399 O O . PRO A 1 178 ? 8.923 13.331 9.752 1.00 86.38 178 PRO A O 1
ATOM 1402 N N . PHE A 1 179 ? 10.074 15.223 10.069 1.00 85.12 179 PHE A N 1
ATOM 1403 C CA . PHE A 1 179 ? 10.170 15.555 8.649 1.00 85.12 179 PHE A CA 1
ATOM 1404 C C . PHE A 1 179 ? 11.499 15.032 8.105 1.00 85.12 179 PHE A C 1
ATOM 1406 O O . PHE A 1 179 ? 12.565 15.395 8.611 1.00 85.12 179 PHE A O 1
ATOM 1413 N N . GLU A 1 180 ? 11.452 14.186 7.074 1.00 82.81 180 GLU A N 1
ATOM 1414 C CA . GLU A 1 180 ? 12.664 13.737 6.381 1.00 82.81 180 GLU A CA 1
ATOM 1415 C C . GLU A 1 180 ? 13.323 14.899 5.630 1.00 82.81 180 GLU A C 1
ATOM 1417 O O . GLU A 1 180 ? 14.520 15.161 5.780 1.00 82.81 180 GLU A O 1
ATOM 1422 N N . LYS A 1 181 ? 12.515 15.625 4.853 1.00 81.44 181 LYS A N 1
ATOM 1423 C CA . LYS A 1 181 ? 12.929 16.795 4.088 1.00 81.44 181 LYS A CA 1
ATOM 1424 C C . LYS A 1 181 ? 11.973 17.944 4.380 1.00 81.44 181 LYS A C 1
ATOM 1426 O O . LYS A 1 181 ? 10.859 17.978 3.868 1.00 81.44 181 LYS A O 1
ATOM 1431 N N . LEU A 1 182 ? 12.420 18.883 5.209 1.00 83.31 182 LEU A N 1
ATOM 1432 C CA . LEU A 1 182 ? 11.688 20.117 5.467 1.00 83.31 182 LEU A CA 1
ATOM 1433 C C . LEU A 1 182 ? 11.920 21.086 4.302 1.00 83.31 182 LEU A C 1
ATOM 1435 O O . LEU A 1 182 ? 13.049 21.517 4.065 1.00 83.31 182 LEU A O 1
ATOM 1439 N N . VAL A 1 183 ? 10.858 21.401 3.566 1.00 81.75 183 VAL A N 1
ATOM 1440 C CA . VAL A 1 183 ? 10.874 22.386 2.480 1.00 81.75 183 VAL A CA 1
ATOM 1441 C C . VAL A 1 183 ? 9.999 23.552 2.908 1.00 81.75 183 VAL A C 1
ATOM 1443 O O . VAL A 1 183 ? 8.826 23.359 3.214 1.00 81.75 183 VAL A O 1
ATOM 1446 N N . ILE A 1 184 ? 10.585 24.746 2.956 1.00 84.88 184 ILE A N 1
ATOM 1447 C CA . ILE A 1 184 ? 9.899 25.981 3.343 1.00 84.88 184 ILE A CA 1
ATOM 1448 C C . ILE A 1 184 ? 10.028 26.951 2.177 1.00 84.88 184 ILE A C 1
ATOM 1450 O O . ILE A 1 184 ? 11.088 27.021 1.548 1.00 84.88 184 ILE A O 1
ATOM 1454 N N . ARG A 1 185 ? 8.946 27.674 1.900 1.00 81.06 185 ARG A N 1
ATOM 1455 C CA . ARG A 1 185 ? 8.901 28.772 0.940 1.00 81.06 185 ARG A CA 1
ATOM 1456 C C . ARG A 1 185 ? 8.810 30.083 1.714 1.00 81.06 185 ARG A C 1
ATOM 1458 O O . ARG A 1 185 ? 8.008 30.166 2.640 1.00 81.06 185 ARG A O 1
ATOM 1465 N N . ASP A 1 186 ? 9.651 31.055 1.378 1.00 81.19 186 ASP A N 1
ATOM 1466 C CA . ASP A 1 186 ? 9.559 32.400 1.945 1.00 81.19 186 ASP A CA 1
ATOM 1467 C C . ASP A 1 186 ? 8.457 33.231 1.266 1.00 81.19 186 ASP A C 1
ATOM 1469 O O . ASP A 1 186 ? 7.852 32.811 0.276 1.00 81.19 186 ASP A O 1
ATOM 1473 N N . GLU A 1 187 ? 8.175 34.405 1.830 1.00 76.25 187 GLU A N 1
ATOM 1474 C CA . GLU A 1 187 ? 7.141 35.338 1.359 1.00 76.25 187 GLU A CA 1
ATOM 1475 C C . GLU A 1 187 ? 7.377 35.844 -0.076 1.00 76.25 187 GLU A C 1
ATOM 1477 O O . GLU A 1 187 ? 6.425 36.173 -0.780 1.00 76.25 187 GLU A O 1
ATOM 1482 N N . TYR A 1 188 ? 8.627 35.817 -0.550 1.00 69.00 188 TYR A N 1
ATOM 1483 C CA . TYR A 1 188 ? 9.013 36.170 -1.922 1.00 69.00 188 TYR A CA 1
ATOM 1484 C C . TYR A 1 188 ? 8.931 34.980 -2.883 1.00 69.00 188 TYR A C 1
ATOM 1486 O O . TYR A 1 188 ? 9.231 35.095 -4.070 1.00 69.00 188 TYR A O 1
ATOM 1494 N N . GLY A 1 189 ? 8.514 33.820 -2.380 1.00 64.69 189 GLY A N 1
ATOM 1495 C CA . GLY A 1 189 ? 8.316 32.624 -3.165 1.00 64.69 189 GLY A CA 1
ATOM 1496 C C . GLY A 1 189 ? 9.576 31.790 -3.392 1.00 64.69 189 GLY A C 1
ATOM 1497 O O . GLY A 1 189 ? 9.473 30.813 -4.138 1.00 64.69 189 GLY A O 1
ATOM 1498 N N . ASN A 1 190 ? 10.704 32.102 -2.748 1.00 64.75 190 ASN A N 1
ATOM 1499 C CA . ASN A 1 190 ? 11.929 31.308 -2.836 1.00 64.75 190 ASN A CA 1
ATOM 1500 C C . ASN A 1 190 ? 11.871 30.136 -1.859 1.00 64.75 190 ASN A C 1
ATOM 1502 O O . ASN A 1 190 ? 11.453 30.277 -0.708 1.00 64.75 190 ASN A O 1
ATOM 1506 N N . THR A 1 191 ? 12.331 28.964 -2.283 1.00 63.97 191 THR A N 1
ATOM 1507 C CA . THR A 1 191 ? 12.436 27.808 -1.392 1.00 63.97 191 THR A CA 1
ATOM 1508 C C . THR A 1 191 ? 13.819 27.710 -0.747 1.00 63.97 191 THR A C 1
ATOM 1510 O O . THR A 1 191 ? 14.828 28.175 -1.282 1.00 63.97 191 THR A O 1
ATOM 1513 N N . THR A 1 192 ? 13.909 27.026 0.397 1.00 58.28 192 THR A N 1
ATOM 1514 C CA . THR A 1 192 ? 15.202 26.638 1.002 1.00 58.28 192 THR A CA 1
ATOM 1515 C C . THR A 1 192 ? 16.086 25.807 0.060 1.00 58.28 192 THR A C 1
ATOM 1517 O O . THR A 1 192 ? 17.301 25.754 0.244 1.00 58.28 192 THR A O 1
ATOM 1520 N N . VAL A 1 193 ? 15.490 25.183 -0.960 1.00 55.41 193 VAL A N 1
ATOM 1521 C CA . VAL A 1 193 ? 16.166 24.372 -1.981 1.00 55.41 193 VAL A CA 1
ATOM 1522 C C . VAL A 1 193 ? 16.759 25.251 -3.092 1.00 55.41 193 VAL A C 1
ATOM 1524 O O . VAL A 1 193 ? 17.856 24.961 -3.570 1.00 55.41 193 VAL A O 1
ATOM 1527 N N . ASP A 1 194 ? 16.102 26.361 -3.441 1.00 52.47 194 ASP A N 1
ATOM 1528 C CA . ASP A 1 194 ? 16.580 27.312 -4.456 1.00 52.47 194 ASP A CA 1
ATOM 1529 C C . ASP A 1 194 ? 17.885 27.994 -4.021 1.00 52.47 194 ASP A C 1
ATOM 1531 O O . ASP A 1 194 ? 18.818 28.124 -4.812 1.00 52.47 194 ASP A O 1
ATOM 1535 N N . LYS A 1 195 ? 18.026 28.309 -2.724 1.00 48.84 195 LYS A N 1
ATOM 1536 C CA . LYS A 1 195 ? 19.255 28.902 -2.156 1.00 48.84 195 LYS A CA 1
ATOM 1537 C C . LYS A 1 195 ? 20.487 27.988 -2.273 1.00 48.84 195 LYS A C 1
ATOM 1539 O O . LYS A 1 195 ? 21.605 28.486 -2.344 1.00 48.84 195 LYS A O 1
ATOM 1544 N N . GLN A 1 196 ? 20.309 26.663 -2.325 1.00 45.56 196 GLN A N 1
ATOM 1545 C CA . GLN A 1 196 ? 21.413 25.712 -2.544 1.00 45.56 196 GLN A CA 1
ATOM 1546 C C . GLN A 1 196 ? 21.758 25.513 -4.029 1.00 45.56 196 GLN A C 1
ATOM 1548 O O . GLN A 1 196 ? 22.888 25.142 -4.345 1.00 45.56 196 GLN A O 1
ATOM 1553 N N . LEU A 1 197 ? 20.806 25.752 -4.937 1.00 45.56 197 LEU A N 1
ATOM 1554 C CA . LEU A 1 197 ? 21.003 25.628 -6.384 1.00 45.56 197 LEU A CA 1
ATOM 1555 C C . LEU A 1 197 ? 21.707 26.852 -6.979 1.00 45.56 197 LEU A C 1
ATOM 1557 O O . LEU A 1 197 ? 22.536 26.686 -7.866 1.00 45.56 197 LEU A O 1
ATOM 1561 N N . VAL A 1 198 ? 21.455 28.053 -6.450 1.00 46.62 198 VAL A N 1
ATOM 1562 C CA . VAL A 1 198 ? 22.131 29.294 -6.884 1.00 46.62 198 VAL A CA 1
ATOM 1563 C C . VAL A 1 198 ? 23.638 29.274 -6.568 1.00 46.62 198 VAL A C 1
ATOM 1565 O O . VAL A 1 198 ? 24.425 29.897 -7.276 1.00 46.62 198 VAL A O 1
ATOM 1568 N N . ASN A 1 199 ? 24.064 28.507 -5.559 1.00 41.62 199 ASN A N 1
ATOM 1569 C CA . ASN A 1 199 ? 25.471 28.415 -5.154 1.00 41.62 199 ASN A CA 1
ATOM 1570 C C . ASN A 1 199 ? 26.294 27.374 -5.932 1.00 41.62 199 ASN A C 1
ATOM 1572 O O . ASN A 1 199 ? 27.509 27.329 -5.760 1.00 41.62 199 ASN A O 1
ATOM 1576 N N . ASN A 1 200 ? 25.680 26.547 -6.787 1.00 41.31 200 ASN A N 1
ATOM 1577 C CA . ASN A 1 200 ? 26.400 25.561 -7.595 1.00 41.31 200 ASN A CA 1
ATOM 1578 C C . ASN A 1 200 ? 26.326 25.922 -9.087 1.00 41.31 200 ASN A C 1
ATOM 1580 O O . ASN A 1 200 ? 25.343 25.616 -9.758 1.00 41.31 200 ASN A O 1
ATOM 1584 N N . LYS A 1 201 ? 27.437 26.502 -9.565 1.00 40.25 201 LYS A N 1
ATOM 1585 C CA . LYS A 1 201 ? 27.786 26.902 -10.942 1.00 40.25 201 LYS A CA 1
ATOM 1586 C C . LYS A 1 201 ? 27.080 28.148 -11.494 1.00 40.25 201 LYS A C 1
ATOM 1588 O O . LYS A 1 201 ? 26.081 28.065 -12.201 1.00 40.25 201 LYS A O 1
ATOM 1593 N N . LYS A 1 202 ? 27.714 29.306 -11.276 1.00 39.16 202 LYS A N 1
ATOM 1594 C CA . LYS A 1 202 ? 27.925 30.249 -12.382 1.00 39.16 202 LYS A CA 1
ATOM 1595 C C . LYS A 1 202 ? 29.004 29.619 -13.262 1.00 39.16 202 LYS A C 1
ATOM 1597 O O . LYS A 1 202 ? 30.128 29.473 -12.799 1.00 39.16 202 LYS A O 1
ATOM 1602 N N . ASP A 1 203 ? 28.652 29.184 -14.465 1.00 42.44 203 ASP A N 1
ATOM 1603 C CA . ASP A 1 203 ? 29.667 28.986 -15.498 1.00 42.44 203 ASP A CA 1
ATOM 1604 C C . ASP A 1 203 ? 30.198 30.383 -15.884 1.00 42.44 203 ASP A C 1
ATOM 1606 O O . ASP A 1 203 ? 29.419 31.338 -15.974 1.00 42.44 203 ASP A O 1
ATOM 1610 N N . ASP A 1 204 ? 31.512 30.509 -16.080 1.00 45.94 204 ASP A N 1
ATOM 1611 C CA . ASP A 1 204 ? 32.271 31.774 -16.168 1.00 45.94 204 ASP A CA 1
ATOM 1612 C C . ASP A 1 204 ? 31.901 32.717 -17.336 1.00 45.94 204 ASP A C 1
ATOM 1614 O O . ASP A 1 204 ? 32.512 33.768 -17.495 1.00 45.94 204 ASP A O 1
ATOM 1618 N N . ASN A 1 205 ? 30.875 32.408 -18.133 1.00 43.41 205 ASN A N 1
ATOM 1619 C CA . ASN A 1 205 ? 30.534 33.152 -19.351 1.00 43.41 205 ASN A CA 1
ATOM 1620 C C . ASN A 1 205 ? 29.135 33.784 -19.377 1.00 43.41 205 ASN A C 1
ATOM 1622 O O . ASN A 1 205 ? 28.646 34.101 -20.456 1.00 43.41 205 ASN A O 1
ATOM 1626 N N . GLY A 1 206 ? 28.484 33.998 -18.227 1.00 43.75 206 GLY A N 1
ATOM 1627 C CA . GLY A 1 206 ? 27.413 35.001 -18.055 1.00 43.75 206 GLY A CA 1
ATOM 1628 C C . GLY A 1 206 ? 26.162 34.919 -18.950 1.00 43.75 206 GLY A C 1
ATOM 1629 O O . GLY A 1 206 ? 25.283 35.765 -18.815 1.00 43.75 206 GLY A O 1
ATOM 1630 N N . ASN A 1 207 ? 26.044 33.938 -19.845 1.00 43.50 207 ASN A N 1
ATOM 1631 C CA . ASN A 1 207 ? 25.007 33.907 -20.867 1.00 43.50 207 ASN A CA 1
ATOM 1632 C C . ASN A 1 207 ? 24.641 32.458 -21.213 1.00 43.50 207 ASN A C 1
ATOM 1634 O O . ASN A 1 207 ? 25.080 31.878 -22.201 1.00 43.50 207 ASN A O 1
ATOM 1638 N N . GLY A 1 208 ? 23.838 31.851 -20.348 1.00 42.50 208 GLY A N 1
ATOM 1639 C CA . GLY A 1 208 ? 23.241 30.547 -20.587 1.00 42.50 208 GLY A CA 1
ATOM 1640 C C . GLY A 1 208 ? 22.071 30.375 -19.641 1.00 42.50 208 GLY A C 1
ATOM 1641 O O . GLY A 1 208 ? 22.272 30.178 -18.445 1.00 42.50 208 GLY A O 1
ATOM 1642 N N . ALA A 1 209 ? 20.842 30.465 -20.156 1.00 51.56 209 ALA A N 1
ATOM 1643 C CA . ALA A 1 209 ? 19.697 29.952 -19.416 1.00 51.56 209 ALA A CA 1
ATOM 1644 C C . ALA A 1 209 ? 20.039 28.513 -19.005 1.00 51.56 209 ALA A C 1
ATOM 1646 O O . ALA A 1 209 ? 20.445 27.711 -19.849 1.00 51.56 209 ALA A O 1
ATOM 1647 N N . ASN A 1 210 ? 19.952 28.210 -17.709 1.00 70.56 210 ASN A N 1
ATOM 1648 C CA . ASN A 1 210 ? 20.319 26.904 -17.174 1.00 70.56 210 ASN A CA 1
ATOM 1649 C C . ASN A 1 210 ? 19.589 25.838 -18.007 1.00 70.56 210 ASN A C 1
ATOM 1651 O O . ASN A 1 210 ? 18.370 25.908 -18.129 1.00 70.56 210 ASN A O 1
ATOM 1655 N N . VAL A 1 211 ? 20.296 24.880 -18.620 1.00 76.00 211 VAL A N 1
ATOM 1656 C CA . VAL A 1 211 ? 19.701 23.880 -19.538 1.00 76.00 211 VAL A CA 1
ATOM 1657 C C . VAL A 1 211 ? 18.454 23.221 -18.927 1.00 76.00 211 VAL A C 1
ATOM 1659 O O . VAL A 1 211 ? 17.479 22.942 -19.622 1.00 76.00 21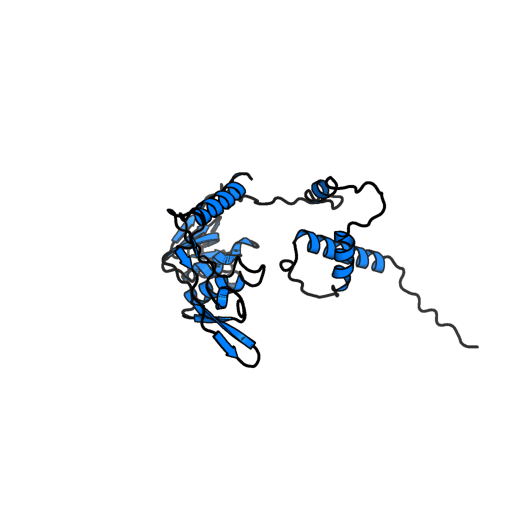1 VAL A O 1
ATOM 1662 N N . ARG A 1 212 ? 18.429 23.055 -17.597 1.00 67.94 212 ARG A N 1
ATOM 1663 C CA . ARG A 1 212 ? 17.261 22.563 -16.849 1.00 67.94 212 ARG A CA 1
ATOM 1664 C C . ARG A 1 212 ? 16.029 23.458 -16.975 1.00 67.94 212 ARG A C 1
ATOM 1666 O O . ARG A 1 212 ? 14.924 22.942 -17.075 1.00 67.94 212 ARG A O 1
ATOM 1673 N N . GLU A 1 213 ? 16.209 24.771 -16.960 1.00 74.00 213 GLU A N 1
ATOM 1674 C CA . GLU A 1 213 ? 15.139 25.754 -17.104 1.00 74.00 213 GLU A CA 1
ATOM 1675 C C . GLU A 1 213 ? 14.561 25.754 -18.519 1.00 74.00 213 GLU A C 1
ATOM 1677 O O . GLU A 1 213 ? 13.344 25.778 -18.678 1.00 74.00 213 GLU A O 1
ATOM 1682 N N . VAL A 1 214 ? 15.406 25.647 -19.548 1.00 79.62 214 VAL A N 1
ATOM 1683 C CA . VAL A 1 214 ? 14.947 25.557 -20.945 1.00 79.62 214 VAL A CA 1
ATOM 1684 C C . VAL A 1 214 ? 14.066 24.324 -21.144 1.00 79.62 214 VAL A C 1
ATOM 1686 O O . VAL A 1 214 ? 12.949 24.428 -21.653 1.00 79.62 214 VAL A O 1
ATOM 1689 N N . ILE A 1 215 ? 14.530 23.161 -20.677 1.00 79.50 215 ILE A N 1
ATOM 1690 C CA . ILE A 1 215 ? 13.760 21.916 -20.763 1.00 79.50 215 ILE A CA 1
ATOM 1691 C C . ILE A 1 215 ? 12.464 22.047 -19.939 1.00 79.50 215 ILE A C 1
ATOM 1693 O O . ILE A 1 215 ? 11.404 21.628 -20.403 1.00 79.50 215 ILE A O 1
ATOM 1697 N N . ALA A 1 216 ? 12.506 22.674 -18.756 1.00 79.50 216 ALA A N 1
ATOM 1698 C CA . ALA A 1 216 ? 11.326 22.856 -17.907 1.00 79.50 216 ALA A CA 1
ATOM 1699 C C . ALA A 1 216 ? 10.277 23.762 -18.562 1.00 79.50 216 ALA A C 1
ATOM 1701 O O . ALA A 1 216 ? 9.094 23.426 -18.552 1.00 79.50 216 ALA A O 1
ATOM 1702 N N . ARG A 1 217 ? 10.699 24.864 -19.192 1.00 79.69 217 ARG A N 1
ATOM 1703 C CA . ARG A 1 217 ? 9.815 25.754 -19.958 1.00 79.69 217 ARG A CA 1
ATOM 1704 C C . ARG A 1 217 ? 9.190 25.040 -21.153 1.00 79.69 217 ARG A C 1
ATOM 1706 O O . ARG A 1 217 ? 8.004 25.221 -21.402 1.00 79.69 217 ARG A O 1
ATOM 1713 N N . ARG A 1 218 ? 9.946 24.195 -21.864 1.00 85.56 218 ARG A N 1
ATOM 1714 C CA . ARG A 1 218 ? 9.396 23.394 -22.969 1.00 85.56 218 ARG A CA 1
ATOM 1715 C C . ARG A 1 218 ? 8.376 22.373 -22.472 1.00 85.56 218 ARG A C 1
ATOM 1717 O O . ARG A 1 218 ? 7.309 22.269 -23.068 1.00 85.56 218 ARG A O 1
ATOM 1724 N N . ALA A 1 219 ? 8.682 21.655 -21.393 1.00 84.38 219 ALA A N 1
ATOM 1725 C CA . ALA A 1 219 ? 7.759 20.700 -20.781 1.00 84.38 219 ALA A CA 1
ATOM 1726 C C . ALA A 1 219 ? 6.490 21.385 -20.249 1.00 84.38 219 ALA A C 1
ATOM 1728 O O . ALA A 1 219 ? 5.411 20.811 -20.313 1.00 84.38 219 ALA A O 1
ATOM 1729 N N . ALA A 1 220 ? 6.600 22.632 -19.781 1.00 84.88 220 ALA A N 1
ATOM 1730 C CA . ALA A 1 220 ? 5.461 23.414 -19.310 1.00 84.88 220 ALA A CA 1
ATOM 1731 C C . ALA A 1 220 ? 4.407 23.692 -20.395 1.00 84.88 220 ALA A C 1
ATOM 1733 O O . ALA A 1 220 ? 3.260 23.975 -20.054 1.00 84.88 220 ALA A O 1
ATOM 1734 N N . MET A 1 221 ? 4.785 23.614 -21.677 1.00 84.75 221 MET A N 1
ATOM 1735 C CA . MET A 1 221 ? 3.862 23.780 -22.806 1.00 84.75 221 MET A CA 1
ATOM 1736 C C . MET A 1 221 ? 2.968 22.556 -23.044 1.00 84.75 221 MET A C 1
ATOM 1738 O O . MET A 1 221 ? 2.009 22.665 -23.790 1.00 84.75 221 MET A O 1
ATOM 1742 N N . GLU A 1 222 ? 3.247 21.419 -22.402 1.00 86.06 222 GLU A N 1
ATOM 1743 C CA . GLU A 1 222 ? 2.378 20.231 -22.443 1.00 86.06 222 GLU A CA 1
ATOM 1744 C C . GLU A 1 222 ? 1.195 20.342 -21.458 1.00 86.06 222 GLU A C 1
ATOM 1746 O O . GLU A 1 222 ? 0.349 19.454 -21.395 1.00 86.06 222 GLU A O 1
ATOM 1751 N N . PHE A 1 223 ? 1.144 21.400 -20.634 1.00 85.62 223 PHE A N 1
ATOM 1752 C CA . PHE A 1 223 ? 0.068 21.592 -19.664 1.00 85.62 223 PHE A CA 1
ATOM 1753 C C . PHE A 1 223 ? -1.082 22.403 -20.246 1.00 85.62 223 PHE A C 1
ATOM 1755 O O . PHE A 1 223 ? -0.955 23.604 -20.490 1.00 85.62 223 PHE A O 1
ATOM 1762 N N . GLU A 1 224 ? -2.236 21.760 -20.334 1.00 84.62 224 GLU A N 1
ATOM 1763 C CA . GLU A 1 224 ? -3.503 22.397 -20.673 1.00 84.62 224 GLU A CA 1
ATOM 1764 C C . GLU A 1 224 ? -4.281 22.799 -19.412 1.00 84.62 224 GLU A C 1
ATOM 1766 O O . GLU A 1 224 ? -3.885 22.510 -18.276 1.00 84.62 224 GLU A O 1
ATOM 1771 N N . ASP A 1 225 ? -5.371 23.541 -19.584 1.00 84.88 225 ASP A N 1
ATOM 1772 C CA . ASP A 1 225 ? -6.266 23.824 -18.467 1.00 84.88 225 ASP A CA 1
ATOM 1773 C C . ASP A 1 225 ? -7.122 22.596 -18.131 1.00 84.88 225 ASP A C 1
ATOM 1775 O O . ASP A 1 225 ? -7.534 21.853 -19.017 1.00 84.88 225 ASP A O 1
ATOM 1779 N N . GLY A 1 226 ? -7.340 22.339 -16.841 1.00 84.44 226 GLY A N 1
ATOM 1780 C CA . GLY A 1 226 ? -8.092 21.165 -16.380 1.00 84.44 226 GLY A CA 1
ATOM 1781 C C . GLY A 1 226 ? -7.355 19.818 -16.461 1.00 84.44 226 GLY A C 1
ATOM 1782 O O . GLY A 1 226 ? -7.916 18.802 -16.051 1.00 84.44 226 GLY A O 1
ATOM 1783 N N . ILE A 1 227 ? -6.100 19.777 -16.927 1.00 85.75 227 ILE A N 1
ATOM 1784 C CA . ILE A 1 227 ? -5.316 18.535 -16.970 1.00 85.75 227 ILE A CA 1
ATOM 1785 C C . ILE A 1 227 ? -4.934 18.048 -15.563 1.00 85.75 227 ILE A C 1
ATOM 1787 O O . ILE A 1 227 ? -4.450 18.806 -14.718 1.00 85.75 227 ILE A O 1
ATOM 1791 N N . VAL A 1 228 ? -5.092 16.745 -15.320 1.00 78.94 228 VAL A N 1
ATOM 1792 C CA . VAL A 1 228 ? -4.612 16.082 -14.099 1.00 78.94 228 VAL A CA 1
ATOM 1793 C C . VAL A 1 228 ? -3.212 15.527 -14.346 1.00 78.94 228 VAL A C 1
ATOM 1795 O O . VAL A 1 228 ? -3.009 14.678 -15.211 1.00 78.94 228 VAL A O 1
ATOM 1798 N N . VAL A 1 229 ? -2.234 15.985 -13.561 1.00 75.88 229 VAL A N 1
ATOM 1799 C CA . VAL A 1 229 ? -0.821 15.617 -13.734 1.00 75.88 229 VAL A CA 1
ATOM 1800 C C . VAL A 1 229 ? -0.305 14.869 -12.512 1.00 75.88 229 VAL A C 1
ATOM 1802 O O . VAL A 1 229 ? -0.339 15.375 -11.390 1.00 75.88 229 VAL A O 1
ATOM 1805 N N . GLN A 1 230 ? 0.277 13.690 -12.731 1.00 67.50 230 GLN A N 1
ATOM 1806 C CA . GLN A 1 230 ? 0.969 12.954 -11.676 1.00 67.50 230 GLN A CA 1
ATOM 1807 C C . GLN A 1 230 ? 2.437 13.399 -11.559 1.00 67.50 230 GLN A C 1
ATOM 1809 O O . GLN A 1 230 ? 3.312 12.998 -12.332 1.00 67.50 230 GLN A O 1
ATOM 1814 N N . CYS A 1 231 ? 2.733 14.201 -10.536 1.00 59.81 231 CYS A N 1
ATOM 1815 C CA . CYS A 1 231 ? 4.051 14.806 -10.288 1.00 59.81 231 CYS A CA 1
ATOM 1816 C C . CYS A 1 231 ? 5.084 13.858 -9.645 1.00 59.81 231 CYS A C 1
ATOM 1818 O O . CYS A 1 231 ? 5.832 14.247 -8.752 1.00 59.81 231 CYS A O 1
ATOM 1820 N N . GLN A 1 232 ? 5.114 12.593 -10.061 1.00 53.75 232 GLN A N 1
ATOM 1821 C CA . GLN A 1 232 ? 6.076 11.612 -9.543 1.00 53.75 232 GLN A CA 1
ATOM 1822 C C . GLN A 1 232 ? 6.976 11.012 -10.646 1.00 53.75 232 GLN A C 1
ATOM 1824 O O . GLN A 1 232 ? 8.024 10.449 -10.346 1.00 53.75 232 GLN A O 1
ATOM 1829 N N . ARG A 1 233 ? 6.606 11.143 -11.933 1.00 42.84 233 ARG A N 1
ATOM 1830 C CA . ARG A 1 233 ? 7.226 10.412 -13.068 1.00 42.84 233 ARG A CA 1
ATOM 1831 C C . ARG A 1 233 ? 8.499 11.054 -13.625 1.00 42.84 233 ARG A C 1
ATOM 1833 O O . ARG A 1 233 ? 9.241 10.409 -14.355 1.00 42.84 233 ARG A O 1
ATOM 1840 N N . LEU A 1 234 ? 8.773 12.301 -13.256 1.00 46.66 234 LEU A N 1
ATOM 1841 C CA . LEU A 1 234 ? 10.005 13.022 -13.577 1.00 46.66 234 LEU A CA 1
ATOM 1842 C C . LEU A 1 234 ? 10.679 13.436 -12.261 1.00 46.66 234 LEU A C 1
ATOM 1844 O O . LEU A 1 234 ? 10.057 13.439 -11.202 1.00 46.66 234 LEU A O 1
ATOM 1848 N N . ASN A 1 235 ? 11.965 13.787 -12.311 1.00 56.78 235 ASN A N 1
ATOM 1849 C CA . ASN A 1 235 ? 12.684 14.302 -11.144 1.00 56.78 235 ASN A CA 1
ATOM 1850 C C . ASN A 1 235 ? 11.881 15.443 -10.483 1.00 56.78 235 ASN A C 1
ATOM 1852 O O . ASN A 1 235 ? 11.572 16.434 -11.145 1.00 56.78 235 ASN A O 1
ATOM 1856 N N . ALA A 1 236 ? 11.572 15.313 -9.188 1.00 57.22 236 ALA A N 1
ATOM 1857 C CA . ALA A 1 236 ? 10.727 16.251 -8.443 1.00 57.22 236 ALA A CA 1
ATOM 1858 C C . ALA A 1 236 ? 11.184 17.719 -8.571 1.00 57.22 236 ALA A C 1
ATOM 1860 O O . ALA A 1 236 ? 10.358 18.629 -8.615 1.00 57.22 236 ALA A O 1
ATOM 1861 N N . ALA A 1 237 ? 12.497 17.955 -8.693 1.00 59.28 237 ALA A N 1
ATOM 1862 C CA . ALA A 1 237 ? 13.049 19.296 -8.894 1.00 59.28 237 ALA A CA 1
ATOM 1863 C C . ALA A 1 237 ? 12.701 19.888 -10.272 1.00 59.28 237 ALA A C 1
ATOM 1865 O O . ALA A 1 237 ? 12.458 21.084 -10.395 1.00 59.28 237 ALA A O 1
ATOM 1866 N N . PHE A 1 238 ? 12.655 19.053 -11.310 1.00 61.69 238 PHE A N 1
ATOM 1867 C CA . PHE A 1 238 ? 12.365 19.477 -12.676 1.00 61.69 238 PHE A CA 1
ATOM 1868 C C . PHE A 1 238 ? 10.873 19.793 -12.877 1.00 61.69 238 PHE A C 1
ATOM 1870 O O . PHE A 1 238 ? 10.530 20.782 -13.517 1.00 61.69 238 PHE A O 1
ATOM 1877 N N . GLN A 1 239 ? 9.978 19.001 -12.280 1.00 62.66 239 GLN A N 1
ATOM 1878 C CA . GLN A 1 239 ? 8.528 19.216 -12.400 1.00 62.66 239 GLN A CA 1
ATOM 1879 C C . GLN A 1 239 ? 8.049 20.449 -11.648 1.00 62.66 239 GLN A C 1
ATOM 1881 O O . GLN A 1 239 ? 7.241 21.205 -12.179 1.00 62.66 239 GLN A O 1
ATOM 1886 N N . SER A 1 240 ? 8.572 20.680 -10.439 1.00 64.69 240 SER A N 1
ATOM 1887 C CA . SER A 1 240 ? 8.267 21.907 -9.702 1.00 64.69 240 SER A CA 1
ATOM 1888 C C . SER A 1 240 ? 8.666 23.141 -10.514 1.00 64.69 240 SER A C 1
ATOM 1890 O O . SER A 1 240 ? 7.939 24.129 -10.515 1.00 64.69 240 SER A O 1
ATOM 1892 N N . LEU A 1 241 ? 9.783 23.070 -11.246 1.00 67.00 241 LEU A N 1
ATOM 1893 C CA . LEU A 1 241 ? 10.225 24.146 -12.127 1.00 67.00 241 LEU A CA 1
ATOM 1894 C C . LEU A 1 241 ? 9.296 24.310 -13.341 1.00 67.00 241 LEU A C 1
ATOM 1896 O O . LEU A 1 241 ? 8.895 25.429 -13.640 1.00 67.00 241 LEU A O 1
ATOM 1900 N N . ALA A 1 242 ? 8.892 23.217 -13.995 1.00 65.69 242 ALA A N 1
ATOM 1901 C CA . ALA A 1 242 ? 7.976 23.265 -15.139 1.00 65.69 242 ALA A CA 1
ATOM 1902 C C . ALA A 1 242 ? 6.588 23.822 -14.763 1.00 65.69 242 ALA A C 1
ATOM 1904 O O . ALA A 1 242 ? 6.033 24.644 -15.490 1.00 65.69 242 ALA A O 1
ATOM 1905 N N . LEU A 1 243 ? 6.045 23.438 -13.604 1.00 69.06 243 LEU A N 1
ATOM 1906 C CA . LEU A 1 243 ? 4.786 23.987 -13.087 1.00 69.06 243 LEU A CA 1
ATOM 1907 C C . LEU A 1 243 ? 4.907 25.480 -12.765 1.00 69.06 243 LEU A C 1
ATOM 1909 O O . LEU A 1 243 ? 4.025 26.256 -13.133 1.00 69.06 243 LEU A O 1
ATOM 1913 N N . ASN A 1 244 ? 6.020 25.899 -12.154 1.00 73.19 244 ASN A N 1
ATOM 1914 C CA . ASN A 1 244 ? 6.293 27.315 -11.913 1.00 73.19 244 ASN A CA 1
ATOM 1915 C C . ASN A 1 244 ? 6.357 28.104 -13.234 1.00 73.19 244 ASN A C 1
ATOM 1917 O O . ASN A 1 244 ? 5.766 29.178 -13.333 1.00 73.19 244 ASN A O 1
ATOM 1921 N N . CYS A 1 245 ? 7.007 27.562 -14.271 1.00 66.31 245 CYS A N 1
ATOM 1922 C CA . CYS A 1 245 ? 7.040 28.174 -15.602 1.00 66.31 245 CYS A CA 1
ATOM 1923 C C . CYS A 1 245 ? 5.647 28.258 -16.248 1.00 66.31 245 CYS A C 1
ATOM 1925 O O . CYS A 1 245 ? 5.315 29.285 -16.836 1.00 66.31 245 CYS A O 1
ATOM 1927 N N . SER A 1 246 ? 4.812 27.222 -16.112 1.00 68.50 246 SER A N 1
ATOM 1928 C CA . SER A 1 246 ? 3.435 27.233 -16.630 1.00 68.50 246 SER A CA 1
ATOM 1929 C C . SER A 1 246 ? 2.583 28.316 -15.960 1.00 68.50 246 SER A C 1
ATOM 1931 O O . SER A 1 246 ? 1.917 29.097 -16.641 1.00 68.50 246 SER A O 1
ATOM 1933 N N . ALA A 1 247 ? 2.665 28.432 -14.631 1.00 62.94 247 ALA A N 1
ATOM 1934 C CA . ALA A 1 247 ? 1.955 29.461 -13.874 1.00 62.94 247 ALA A CA 1
ATOM 1935 C C . ALA A 1 247 ? 2.398 30.883 -14.266 1.00 62.94 247 ALA A C 1
ATOM 1937 O O . ALA A 1 247 ? 1.556 31.768 -14.425 1.00 62.94 247 ALA A O 1
ATOM 1938 N N . LEU A 1 248 ? 3.701 31.097 -14.483 1.00 61.25 248 LEU A N 1
ATOM 1939 C CA . LEU A 1 248 ? 4.244 32.375 -14.956 1.00 61.25 248 LEU A CA 1
ATOM 1940 C C . LEU A 1 248 ? 3.766 32.721 -16.374 1.00 61.25 248 LEU A C 1
ATOM 1942 O O . LEU A 1 248 ? 3.373 33.863 -16.612 1.00 61.25 248 LEU A O 1
ATOM 1946 N N . ASN A 1 249 ? 3.726 31.748 -17.289 1.00 60.16 249 ASN A N 1
ATOM 1947 C CA . ASN A 1 249 ? 3.209 31.955 -18.645 1.00 60.16 249 ASN A CA 1
ATOM 1948 C C . ASN A 1 249 ? 1.725 32.362 -18.631 1.00 60.16 249 ASN A C 1
ATOM 1950 O O . ASN A 1 249 ? 1.337 33.292 -19.335 1.00 60.16 249 ASN A O 1
ATOM 1954 N N . ARG A 1 250 ? 0.900 31.730 -17.782 1.00 58.81 250 ARG A N 1
ATOM 1955 C CA . ARG A 1 250 ? -0.519 32.104 -17.616 1.00 58.81 250 ARG A CA 1
ATOM 1956 C C . ARG A 1 250 ? -0.686 33.493 -16.996 1.00 58.81 250 ARG A C 1
ATOM 1958 O O . ARG A 1 250 ? -1.522 34.269 -17.448 1.00 58.81 250 ARG A O 1
ATOM 1965 N N . ALA A 1 251 ? 0.129 33.840 -15.998 1.00 59.03 251 ALA A N 1
ATOM 1966 C CA . ALA A 1 251 ? 0.115 35.173 -15.396 1.00 59.03 251 ALA A CA 1
ATOM 1967 C C . ALA A 1 251 ? 0.533 36.272 -16.391 1.00 59.03 251 ALA A C 1
ATOM 1969 O O . ALA A 1 251 ? 0.025 37.388 -16.311 1.00 59.03 251 ALA A O 1
ATOM 1970 N N . ALA A 1 252 ? 1.426 35.963 -17.337 1.00 55.41 252 ALA A N 1
ATOM 1971 C CA . ALA A 1 252 ? 1.801 36.868 -18.421 1.00 55.41 252 ALA A CA 1
ATOM 1972 C C . ALA A 1 252 ? 0.676 37.032 -19.461 1.00 55.41 252 ALA A C 1
ATOM 1974 O O . ALA A 1 252 ? 0.389 38.156 -19.864 1.00 55.41 252 ALA A O 1
ATOM 1975 N N . LEU A 1 253 ? -0.009 35.943 -19.834 1.00 52.06 253 LEU A N 1
ATOM 1976 C CA . LEU A 1 253 ? -1.166 35.968 -20.743 1.00 52.06 253 LEU A CA 1
ATOM 1977 C C . LEU A 1 253 ? -2.349 36.761 -20.165 1.00 52.06 253 LEU A C 1
ATOM 1979 O O . LEU A 1 253 ? -2.947 37.563 -20.873 1.00 52.06 253 LEU A O 1
ATOM 1983 N N . ASN A 1 254 ? -2.628 36.620 -18.867 1.00 49.53 254 ASN A N 1
ATOM 1984 C CA . ASN A 1 254 ? -3.706 37.350 -18.185 1.00 49.53 254 ASN A CA 1
ATOM 1985 C C . ASN A 1 254 ? -3.389 38.835 -17.916 1.00 49.53 254 ASN A C 1
ATOM 1987 O O . ASN A 1 254 ? -4.257 39.571 -17.452 1.00 49.53 254 ASN A O 1
ATOM 1991 N N . ARG A 1 255 ? -2.151 39.285 -18.170 1.00 43.81 255 ARG A N 1
ATOM 1992 C CA . ARG A 1 255 ? -1.746 40.701 -18.100 1.00 43.81 255 ARG A CA 1
ATOM 1993 C C . ARG A 1 255 ? -1.804 41.410 -19.454 1.00 43.81 255 ARG A C 1
ATOM 1995 O O . ARG A 1 255 ? -1.583 42.619 -19.500 1.00 43.81 255 ARG A O 1
ATOM 2002 N N . LEU A 1 256 ? -2.087 40.694 -20.542 1.00 36.22 256 LEU A N 1
ATOM 2003 C CA . LEU A 1 256 ? -2.363 41.316 -21.834 1.00 36.22 256 LEU A CA 1
ATOM 2004 C C . LEU A 1 256 ? -3.793 41.885 -21.806 1.00 36.22 256 LEU A C 1
ATOM 2006 O O . LEU A 1 256 ? -4.703 41.188 -21.350 1.00 36.22 256 LEU A O 1
ATOM 2010 N N . PRO A 1 257 ? -4.022 43.138 -22.247 1.00 33.97 257 PRO A N 1
ATOM 2011 C CA . PRO A 1 257 ? -5.375 43.676 -22.339 1.00 33.97 257 PRO A CA 1
ATOM 2012 C C . PRO A 1 257 ? -6.215 42.782 -23.266 1.00 33.97 257 PRO A C 1
ATOM 2014 O O . PRO A 1 257 ? -5.660 42.214 -24.213 1.00 33.97 257 PRO A O 1
ATOM 2017 N N . PRO A 1 258 ? -7.532 42.631 -23.022 1.00 38.06 258 PRO A N 1
ATOM 2018 C CA . PRO A 1 258 ? -8.377 41.821 -23.888 1.00 38.06 258 PRO A CA 1
ATOM 2019 C C . PRO A 1 258 ? -8.236 42.342 -25.318 1.00 38.06 258 PRO A C 1
ATOM 2021 O O . PRO A 1 258 ? -8.378 43.542 -25.553 1.00 38.06 258 PRO A O 1
ATOM 2024 N N . PHE A 1 259 ? -7.903 41.452 -26.257 1.00 37.16 259 PHE A N 1
ATOM 2025 C CA . PHE A 1 259 ? -7.803 41.792 -27.672 1.00 37.16 259 PHE A CA 1
ATOM 2026 C C . PHE A 1 259 ? -9.117 42.447 -28.114 1.00 37.16 259 PHE A C 1
ATOM 2028 O O . PHE A 1 259 ? -10.147 41.787 -28.255 1.00 37.16 259 PHE A O 1
ATOM 2035 N N . GLY A 1 260 ? -9.084 43.768 -28.294 1.00 31.94 260 GLY A N 1
ATOM 2036 C CA . GLY A 1 260 ? -10.175 44.519 -28.884 1.00 31.94 260 GLY A CA 1
ATOM 2037 C C . GLY A 1 260 ? -10.343 44.068 -30.327 1.00 31.94 260 GLY A C 1
ATOM 2038 O O . GLY A 1 260 ? -9.444 44.243 -31.145 1.00 31.94 260 GLY A O 1
ATOM 2039 N N . VAL A 1 261 ? -11.491 43.473 -30.636 1.00 34.75 261 VAL A N 1
ATOM 2040 C CA . VAL A 1 261 ? -11.908 43.197 -32.010 1.00 34.75 261 VAL A CA 1
ATOM 2041 C C . VAL A 1 261 ? -12.155 44.542 -32.692 1.00 34.75 261 VAL A C 1
ATOM 2043 O O . VAL A 1 261 ? -13.217 45.143 -32.536 1.00 34.75 261 VAL A O 1
ATOM 2046 N N . THR A 1 262 ? -11.184 45.042 -33.450 1.00 32.44 262 THR A N 1
ATOM 2047 C CA . THR A 1 262 ? -11.414 46.144 -34.384 1.00 32.44 262 THR A CA 1
ATOM 2048 C C . THR A 1 262 ? -12.107 45.588 -35.627 1.00 32.44 262 THR A C 1
ATOM 2050 O O . THR A 1 262 ? -11.484 45.016 -36.517 1.00 32.44 262 THR A O 1
ATOM 2053 N N . ARG A 1 263 ? -13.436 45.751 -35.699 1.00 33.44 263 ARG A N 1
ATOM 2054 C CA . ARG A 1 263 ? -14.171 45.672 -36.970 1.00 33.44 263 ARG A CA 1
ATOM 2055 C C . ARG A 1 263 ? -13.710 46.834 -37.853 1.00 33.44 263 ARG A C 1
ATOM 2057 O O . ARG A 1 263 ? -14.153 47.963 -37.666 1.00 33.44 263 ARG A O 1
ATOM 2064 N N . GLY A 1 264 ? -12.802 46.561 -38.785 1.00 29.78 264 GLY A N 1
ATOM 2065 C CA . GLY A 1 264 ? -12.503 47.465 -39.891 1.00 29.78 264 GLY A CA 1
ATOM 2066 C C . GLY A 1 264 ? -13.651 47.434 -40.896 1.00 29.78 264 GLY A C 1
ATOM 2067 O O . GLY A 1 264 ? -13.957 46.378 -41.448 1.00 29.78 264 GLY A O 1
ATOM 2068 N N . ASN A 1 265 ? -14.306 48.578 -41.092 1.00 30.53 265 ASN A N 1
ATOM 2069 C CA . ASN A 1 265 ? -15.299 48.778 -42.142 1.00 30.53 265 ASN A CA 1
ATOM 2070 C C . ASN A 1 265 ? -14.630 48.666 -43.519 1.00 30.53 265 ASN A C 1
ATOM 2072 O O . ASN A 1 265 ? -13.626 49.326 -43.776 1.00 30.53 265 ASN A O 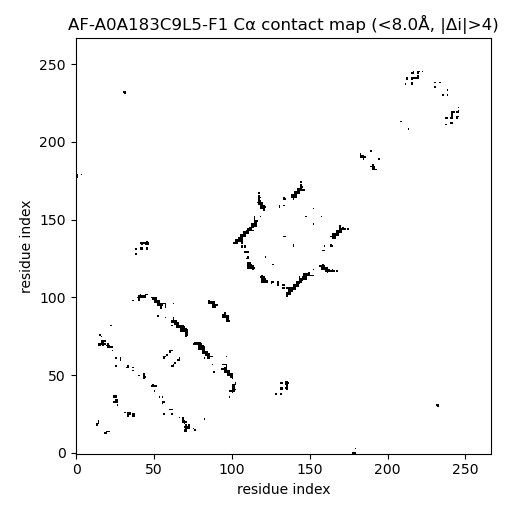1
ATOM 2076 N N . LEU A 1 266 ? -15.224 47.848 -44.387 1.00 33.34 266 LEU A N 1
ATOM 2077 C CA . LEU A 1 266 ? -15.003 47.864 -45.829 1.00 33.34 266 LEU A CA 1
ATOM 2078 C C . LEU A 1 266 ? -15.617 49.144 -46.413 1.00 33.34 266 LEU A C 1
ATOM 2080 O O . LEU A 1 266 ? -16.831 49.331 -46.316 1.00 33.34 266 LEU A O 1
ATOM 2084 N N . VAL A 1 267 ? -14.778 49.973 -47.034 1.00 34.56 267 VAL A N 1
ATOM 2085 C CA . VAL A 1 267 ? -15.101 50.776 -48.223 1.00 34.56 267 VAL A CA 1
ATOM 2086 C C . VAL A 1 267 ? -13.941 50.609 -49.190 1.00 34.56 267 VAL A C 1
ATOM 2088 O O . VAL A 1 267 ? -12.788 50.729 -48.718 1.00 34.56 267 VAL A O 1
#

Radius of gyration: 25.31 Å; Cα contacts (8 Å, |Δi|>4): 386; chains: 1; bounding box: 53×67×72 Å

pLDDT: mean 79.42, std 19.97, range [29.78, 98.38]

Nearest PDB structures (foldseek):
  3oxo-assembly1_A  TM=9.053E-01  e=2.040E-25  Sus scrofa
  3dlx-assembly1_B  TM=9.284E-01  e=8.171E-25  Homo sapiens
  3oxo-assembly4_G  TM=9.048E-01  e=7.913E-24  Sus scrofa
  3oxo-assembly3_E  TM=8.977E-01  e=8.977E-24  Sus scrofa
  3oxo-assembly4_H  TM=9.023E-01  e=2.038E-23  Sus scrofa